Protein AF-A0A933DL93-F1 (afdb_monomer_lite)

Radius of gyration: 34.93 Å; chains: 1; bounding box: 94×49×104 Å

pLDDT: mean 75.39, std 20.15, range [36.75, 98.44]

Foldseek 3Di:
DVVVVVVVVVVVVVVVVVVVCVVVPPPPDPDPDPPDPDPPDPPDDPVVVVVVVVVVVVVVVVVVCVVCVVVDPVVVVVVVVVVVVLVVLLLLLVVLLVLLVVLLVVLVVLVVPLPDPPDLPVLVVLSVVLVVLSVVLVVCSVVSVSVSSNVSSVVSNVSSVVSNCVSVPPPPPPPPVPPPPVPDDDDDDDDDDDDDDDDDDDDDPDDDDDDPPPDPPPVPPPCPPPDDDDDCPDPPCLVVLLVLLSVLLSLLVVLLVVLVVLLVVLVVVVADQPVLVVLSVVLVVLSVVLVVCSVVSNSVSNNVSSNVSNVSSVVSNVVRVD

Structure (mmCIF, N/CA/C/O backbone):
data_AF-A0A933DL93-F1
#
_entry.id   AF-A0A933DL93-F1
#
loop_
_atom_site.group_PDB
_atom_site.id
_atom_site.type_symbol
_atom_site.label_atom_id
_atom_site.label_alt_id
_atom_site.label_comp_id
_atom_site.label_asym_id
_atom_site.label_entity_id
_atom_site.label_seq_id
_atom_site.pdbx_PDB_ins_code
_atom_site.Cartn_x
_atom_site.Cartn_y
_atom_site.Cartn_z
_atom_site.occupancy
_atom_site.B_iso_or_equiv
_atom_site.auth_seq_id
_atom_site.auth_comp_id
_atom_site.auth_asym_id
_atom_site.auth_atom_id
_atom_site.pdbx_PDB_model_num
ATOM 1 N N . MET A 1 1 ? 12.203 5.479 47.940 1.00 44.84 1 MET A N 1
ATOM 2 C CA . MET A 1 1 ? 11.901 5.434 46.491 1.00 44.84 1 MET A CA 1
ATOM 3 C C . MET A 1 1 ? 10.901 4.345 46.112 1.00 44.84 1 MET A C 1
ATOM 5 O O . MET A 1 1 ? 9.909 4.684 45.490 1.00 44.84 1 MET A O 1
ATOM 9 N N . ILE A 1 2 ? 11.053 3.086 46.548 1.00 39.62 2 ILE A N 1
ATOM 10 C CA . ILE A 1 2 ? 10.151 1.977 46.144 1.00 39.62 2 ILE A CA 1
ATOM 11 C C . ILE A 1 2 ? 8.683 2.161 46.603 1.00 39.62 2 ILE A C 1
ATOM 13 O O . ILE A 1 2 ? 7.759 1.704 45.936 1.00 39.62 2 ILE A O 1
ATOM 17 N N . GLN A 1 3 ? 8.428 2.876 47.707 1.00 38.38 3 GLN A N 1
ATOM 18 C CA . GLN A 1 3 ? 7.052 3.157 48.154 1.00 38.38 3 GLN A CA 1
ATOM 19 C C . GLN A 1 3 ? 6.358 4.291 47.385 1.00 38.38 3 GLN A C 1
ATOM 21 O O . GLN A 1 3 ? 5.143 4.250 47.225 1.00 38.38 3 GLN A O 1
ATOM 26 N N . SER A 1 4 ? 7.106 5.262 46.859 1.00 40.88 4 SER A N 1
ATOM 27 C CA . SER A 1 4 ? 6.535 6.367 46.075 1.00 40.88 4 SER A CA 1
ATOM 28 C C . SER A 1 4 ? 6.122 5.914 44.669 1.00 40.88 4 SER A C 1
ATOM 30 O O . SER A 1 4 ? 5.136 6.412 44.137 1.00 40.88 4 SER A O 1
ATOM 32 N N . PHE A 1 5 ? 6.803 4.906 44.110 1.00 36.75 5 PHE A N 1
ATOM 33 C CA . PHE A 1 5 ? 6.484 4.346 42.790 1.00 36.75 5 PHE A CA 1
ATOM 34 C C . PHE A 1 5 ? 5.169 3.542 42.776 1.00 36.75 5 PHE A C 1
ATOM 36 O O . PHE A 1 5 ? 4.416 3.594 41.807 1.00 36.75 5 PHE A O 1
ATOM 43 N N . LYS A 1 6 ? 4.822 2.869 43.885 1.00 42.22 6 LYS A N 1
ATOM 44 C CA . LYS A 1 6 ? 3.542 2.144 44.013 1.00 42.22 6 LYS A CA 1
ATOM 45 C C . LYS A 1 6 ? 2.323 3.072 44.029 1.00 42.22 6 LYS A C 1
ATOM 47 O O . LYS A 1 6 ? 1.256 2.686 43.562 1.00 42.22 6 LYS A O 1
ATOM 52 N N . ILE A 1 7 ? 2.474 4.296 44.534 1.00 44.38 7 ILE A N 1
ATOM 53 C CA . ILE A 1 7 ? 1.369 5.263 44.609 1.00 44.38 7 ILE A CA 1
ATOM 54 C C . ILE A 1 7 ? 1.035 5.813 43.212 1.00 44.38 7 ILE A C 1
ATOM 56 O O . ILE A 1 7 ? -0.139 5.972 42.888 1.00 44.38 7 ILE A O 1
ATOM 60 N N . PHE A 1 8 ? 2.043 6.026 42.359 1.00 44.53 8 PHE A N 1
ATOM 61 C CA . PHE A 1 8 ? 1.837 6.561 41.009 1.00 44.53 8 PHE A CA 1
ATOM 62 C C . PHE A 1 8 ? 1.163 5.562 40.056 1.00 44.53 8 PHE A C 1
ATOM 64 O O . PHE A 1 8 ? 0.223 5.932 39.355 1.00 44.53 8 PHE A O 1
ATOM 71 N N . PHE A 1 9 ? 1.569 4.287 40.079 1.00 48.03 9 PHE A N 1
ATOM 72 C CA . PHE A 1 9 ? 0.967 3.256 39.218 1.00 48.03 9 PHE A CA 1
ATOM 73 C C . PHE A 1 9 ? -0.492 2.946 39.579 1.00 48.03 9 PHE A C 1
ATOM 75 O O . PHE A 1 9 ? -1.317 2.706 38.701 1.00 48.03 9 PHE A O 1
ATOM 82 N N . THR A 1 10 ? -0.839 3.014 40.866 1.00 48.00 10 THR A N 1
ATOM 83 C CA . THR A 1 10 ? -2.206 2.717 41.318 1.00 48.00 10 THR A CA 1
ATOM 84 C C . THR A 1 10 ? -3.199 3.790 40.854 1.00 48.00 10 THR A C 1
ATOM 86 O O . THR A 1 10 ? -4.324 3.461 40.492 1.00 48.00 10 THR A O 1
ATOM 89 N N . ASN A 1 11 ? -2.787 5.062 40.785 1.00 46.12 11 ASN A N 1
ATOM 90 C CA . ASN A 1 11 ? -3.679 6.142 40.354 1.00 46.12 11 ASN A CA 1
ATOM 91 C C . ASN A 1 11 ? -4.011 6.094 38.854 1.00 46.12 11 ASN A C 1
ATOM 93 O O . ASN A 1 11 ? -5.163 6.331 38.503 1.00 46.12 11 ASN A O 1
ATOM 97 N N . ARG A 1 12 ? -3.059 5.759 37.968 1.00 58.12 12 ARG A N 1
ATOM 98 C CA . ARG A 1 12 ? -3.346 5.705 36.517 1.00 58.12 12 ARG A CA 1
ATOM 99 C C . ARG A 1 12 ? -4.278 4.548 36.151 1.00 58.12 12 ARG A C 1
ATOM 101 O O . ARG A 1 12 ? -5.182 4.746 35.351 1.00 58.12 12 ARG A O 1
ATOM 108 N N . ILE A 1 13 ? -4.128 3.392 36.803 1.00 60.84 13 ILE A N 1
ATOM 109 C CA . ILE A 1 13 ? -5.022 2.238 36.599 1.00 60.84 13 ILE A CA 1
ATOM 110 C C . ILE A 1 13 ? -6.450 2.560 37.063 1.00 60.84 13 ILE A C 1
ATOM 112 O O . ILE A 1 13 ? -7.413 2.211 36.388 1.00 60.84 13 ILE A O 1
ATOM 116 N N . VAL A 1 14 ? -6.601 3.259 38.194 1.00 58.03 14 VAL A N 1
ATOM 117 C CA . VAL A 1 14 ? -7.925 3.644 38.709 1.00 58.03 14 VAL A CA 1
ATOM 118 C C . VAL A 1 14 ? -8.599 4.680 37.809 1.00 58.03 14 VAL A C 1
ATOM 120 O O . VAL A 1 14 ? -9.801 4.575 37.593 1.00 58.03 14 VAL A O 1
ATOM 123 N N . VAL A 1 15 ? -7.850 5.645 37.260 1.00 63.09 15 VAL A N 1
ATOM 124 C CA . VAL A 1 15 ? -8.401 6.634 36.318 1.00 63.09 15 VAL A CA 1
ATOM 125 C C . VAL A 1 15 ? -8.822 5.963 35.011 1.00 63.09 15 VAL A C 1
ATOM 127 O O . VAL A 1 15 ? -9.956 6.161 34.600 1.00 63.09 15 VAL A O 1
ATOM 130 N N . ALA A 1 16 ? -7.983 5.102 34.424 1.00 62.75 16 ALA A N 1
ATOM 131 C CA . ALA A 1 16 ? -8.326 4.377 33.197 1.00 62.75 16 ALA A CA 1
ATOM 132 C C . ALA A 1 16 ? -9.578 3.495 33.366 1.00 62.75 16 ALA A C 1
ATOM 134 O O . ALA A 1 16 ? -10.476 3.523 32.529 1.00 62.75 16 ALA A O 1
ATOM 135 N N . LEU A 1 17 ? -9.698 2.782 34.494 1.00 60.22 17 LEU A N 1
ATOM 136 C CA . LEU A 1 17 ? -10.897 1.995 34.806 1.00 60.22 17 LEU A CA 1
ATOM 137 C C . LEU A 1 17 ? -12.147 2.866 35.005 1.00 60.22 17 LEU A C 1
ATOM 139 O O . LEU A 1 17 ? -13.246 2.428 34.672 1.00 60.22 17 LEU A O 1
ATOM 143 N N . LEU A 1 18 ? -12.004 4.085 35.538 1.00 56.84 18 LEU A N 1
ATOM 144 C CA . LEU A 1 18 ? -13.127 5.008 35.714 1.00 56.84 18 LEU A CA 1
ATOM 145 C C . LEU A 1 18 ? -13.622 5.560 34.370 1.00 56.84 18 LEU A C 1
ATOM 147 O O . LEU A 1 18 ? -14.830 5.689 34.182 1.00 56.84 18 LEU A O 1
ATOM 151 N N . THR A 1 19 ? -12.707 5.854 33.440 1.00 63.16 19 THR A N 1
ATOM 152 C CA . THR A 1 19 ? -13.043 6.353 32.099 1.00 63.16 19 THR A CA 1
ATOM 153 C C . THR A 1 19 ? -13.755 5.283 31.272 1.00 63.16 19 THR A C 1
ATOM 155 O O . THR A 1 19 ? -14.800 5.563 30.692 1.00 63.16 19 THR A O 1
ATOM 158 N N . ILE A 1 20 ? -13.276 4.033 31.314 1.00 61.16 20 ILE A N 1
ATOM 159 C CA . ILE A 1 20 ? -13.911 2.897 30.620 1.00 61.16 20 ILE A CA 1
ATOM 160 C C . ILE A 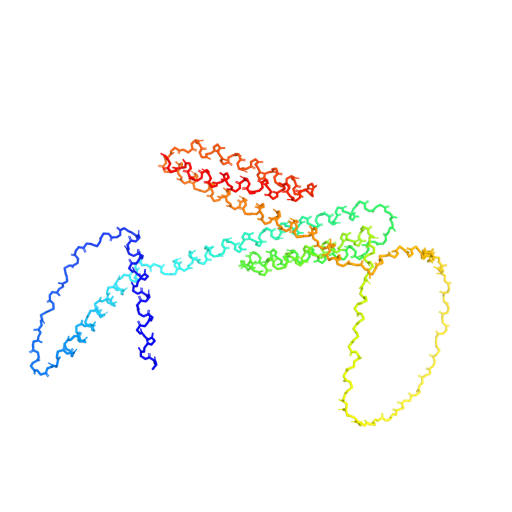1 20 ? -15.325 2.631 31.169 1.00 61.16 20 ILE A C 1
ATOM 162 O O . ILE A 1 20 ? -16.257 2.394 30.403 1.00 61.16 20 ILE A O 1
ATOM 166 N N . MET A 1 21 ? -15.531 2.725 32.491 1.00 57.59 21 MET A N 1
ATOM 167 C CA . MET A 1 21 ? -16.869 2.548 33.077 1.00 57.59 21 MET A CA 1
ATOM 168 C C . MET A 1 21 ? -17.851 3.676 32.732 1.00 57.59 21 MET A C 1
ATOM 170 O O . MET A 1 21 ? -19.055 3.427 32.697 1.00 57.59 21 MET A O 1
ATOM 174 N N . LEU A 1 22 ? -17.363 4.899 32.501 1.00 59.16 22 LEU A N 1
ATOM 175 C CA . LEU A 1 22 ? -18.198 6.028 32.083 1.00 59.16 22 LEU A CA 1
ATOM 176 C C . LEU A 1 22 ? -18.562 5.955 30.593 1.00 59.16 22 LEU A C 1
ATOM 178 O O . LEU A 1 22 ? -19.701 6.264 30.257 1.00 59.16 22 LEU A O 1
ATOM 182 N N . GLY A 1 23 ? -17.643 5.500 29.732 1.00 56.28 23 GLY A N 1
ATOM 183 C CA . GLY A 1 23 ? -17.890 5.342 28.292 1.00 56.28 23 GLY A CA 1
ATOM 184 C C . GLY A 1 23 ? -18.888 4.228 27.957 1.00 56.28 23 GLY A C 1
ATOM 185 O O . GLY A 1 23 ? -19.761 4.414 27.121 1.00 56.28 23 GLY A O 1
ATOM 186 N N . ALA A 1 24 ? -18.852 3.101 28.676 1.00 55.94 24 ALA A N 1
ATOM 187 C CA . ALA A 1 24 ? -19.713 1.946 28.391 1.00 55.94 24 ALA A CA 1
ATOM 188 C C . ALA A 1 24 ? -21.192 2.101 28.825 1.00 55.94 24 ALA A C 1
ATOM 190 O O . ALA A 1 24 ? -21.943 1.125 28.812 1.00 55.94 24 ALA A O 1
ATOM 191 N N . GLY A 1 25 ? -21.627 3.282 29.287 1.00 47.69 25 GLY A N 1
ATOM 192 C CA . GLY A 1 25 ? -23.022 3.517 29.686 1.00 47.69 25 GLY A CA 1
ATOM 193 C C . GLY A 1 25 ? -23.522 2.615 30.827 1.00 47.69 25 GLY A C 1
ATOM 194 O O . GLY A 1 25 ? -24.731 2.451 31.009 1.00 47.69 25 GLY A O 1
ATOM 195 N N . ILE A 1 26 ? -22.616 2.013 31.611 1.00 54.28 26 ILE A N 1
ATOM 196 C CA . ILE A 1 26 ? -22.975 1.098 32.698 1.00 54.28 26 ILE A CA 1
ATOM 197 C C . ILE A 1 26 ? -23.620 1.916 33.819 1.00 54.28 26 ILE A C 1
ATOM 199 O O . ILE A 1 26 ? -22.956 2.510 34.671 1.00 54.28 26 ILE A O 1
ATOM 203 N N . ILE A 1 27 ? -24.953 1.933 33.834 1.00 50.88 27 ILE A N 1
ATOM 204 C CA . ILE A 1 27 ? -25.748 2.495 34.923 1.00 50.88 27 ILE A CA 1
ATOM 205 C C . ILE A 1 27 ? -25.423 1.686 36.182 1.00 50.88 27 ILE A C 1
ATOM 207 O O . ILE A 1 27 ? -25.901 0.564 36.359 1.00 50.88 27 ILE A O 1
ATOM 211 N N . LEU A 1 28 ? -24.595 2.257 37.062 1.00 47.56 28 LEU A N 1
ATOM 212 C CA . LEU A 1 28 ? -24.300 1.714 38.386 1.00 47.56 28 LEU A CA 1
ATOM 213 C C . LEU A 1 28 ? -25.618 1.523 39.143 1.00 47.56 28 LEU A C 1
ATOM 215 O O . LEU A 1 28 ? -26.162 2.454 39.742 1.00 47.56 28 LEU A O 1
ATOM 219 N N . ALA A 1 29 ? -26.136 0.294 39.132 1.00 50.00 29 ALA A N 1
ATOM 220 C CA . ALA A 1 29 ? -27.186 -0.102 40.051 1.00 50.00 29 ALA A CA 1
ATOM 221 C C . ALA A 1 29 ? -26.703 0.234 41.475 1.00 50.00 29 ALA A C 1
ATOM 223 O O . ALA A 1 29 ? -25.529 0.001 41.782 1.00 50.00 29 ALA A O 1
ATOM 224 N N . PRO A 1 30 ? -27.556 0.798 42.351 1.00 52.25 30 PRO A N 1
ATOM 225 C CA . PRO A 1 30 ? -27.148 1.233 43.679 1.00 52.25 30 PRO A CA 1
ATOM 226 C C . PRO A 1 30 ? -26.723 0.019 44.510 1.00 52.25 30 PRO A C 1
ATOM 228 O O . PRO A 1 30 ? -27.534 -0.618 45.182 1.00 52.25 30 PRO A O 1
ATOM 231 N N . PHE A 1 31 ? -25.433 -0.311 44.459 1.00 52.75 31 PHE A N 1
ATOM 232 C CA . PHE A 1 31 ? -24.837 -1.338 45.291 1.00 52.75 31 PHE A CA 1
ATOM 233 C C . PHE A 1 31 ? -24.933 -0.860 46.737 1.00 52.75 31 PHE A C 1
ATOM 235 O O . PHE A 1 31 ? -24.293 0.105 47.161 1.00 52.75 31 PHE A O 1
ATOM 242 N N . ALA A 1 32 ? -25.802 -1.520 47.497 1.00 53.47 32 ALA A N 1
ATOM 243 C CA . ALA A 1 32 ? -25.966 -1.280 48.915 1.00 53.47 32 ALA A CA 1
ATOM 244 C C . ALA A 1 32 ? -24.673 -1.693 49.628 1.00 53.47 32 ALA A C 1
ATOM 246 O O . ALA A 1 32 ? -24.497 -2.858 49.977 1.00 53.47 32 ALA A O 1
ATOM 247 N N . PHE A 1 33 ? -23.762 -0.738 49.838 1.00 51.16 33 PHE A N 1
ATOM 248 C CA . PHE A 1 33 ? -22.558 -0.967 50.627 1.00 51.16 33 PHE A CA 1
ATOM 249 C C . PHE A 1 33 ? -22.968 -1.508 52.004 1.00 51.16 33 PHE A C 1
ATOM 251 O O . PHE A 1 33 ? -23.664 -0.805 52.753 1.00 51.16 33 PHE A O 1
ATOM 258 N N . PRO A 1 34 ? -22.573 -2.742 52.370 1.00 60.41 34 PRO A N 1
ATOM 259 C CA . PRO A 1 34 ? -22.844 -3.255 53.698 1.00 60.41 34 PRO A CA 1
ATOM 260 C C . PRO A 1 34 ? -22.201 -2.302 54.704 1.00 60.41 34 PRO A C 1
ATOM 262 O O . PRO A 1 34 ? -21.004 -2.018 54.646 1.00 60.41 34 PRO A O 1
ATOM 265 N N . ARG A 1 35 ? -23.015 -1.751 55.612 1.00 54.69 35 ARG A N 1
ATOM 266 C CA . ARG A 1 35 ? -22.534 -0.869 56.679 1.00 54.69 35 ARG A CA 1
ATOM 267 C C . ARG A 1 35 ? -21.539 -1.653 57.528 1.00 54.69 35 ARG A C 1
ATOM 269 O O . ARG A 1 35 ? -21.944 -2.476 58.344 1.00 54.69 35 ARG A O 1
ATOM 276 N N . ILE A 1 36 ? -20.249 -1.389 57.340 1.00 52.16 36 ILE A N 1
ATOM 277 C CA . ILE A 1 36 ? -19.193 -1.957 58.175 1.00 52.16 36 ILE A CA 1
ATOM 278 C C . ILE A 1 36 ? -19.427 -1.430 59.594 1.00 52.16 36 ILE A C 1
ATOM 280 O O . ILE A 1 36 ? -19.285 -0.235 59.863 1.00 52.16 36 ILE A O 1
ATOM 284 N N . ALA A 1 37 ? -19.862 -2.312 60.491 1.00 55.81 37 ALA A N 1
ATOM 285 C CA . ALA A 1 37 ? -20.029 -1.991 61.897 1.00 55.81 37 ALA A CA 1
ATOM 286 C C . ALA A 1 37 ? -18.647 -1.673 62.482 1.00 55.81 37 ALA A C 1
ATOM 288 O O . ALA A 1 37 ? -17.782 -2.541 62.561 1.00 55.81 37 ALA A O 1
ATOM 289 N N . ALA A 1 38 ? -18.428 -0.413 62.858 1.00 52.09 38 ALA A N 1
ATOM 290 C CA . ALA A 1 38 ? -17.187 0.026 63.475 1.00 52.09 38 ALA A CA 1
ATOM 291 C C . ALA A 1 38 ? -17.039 -0.634 64.855 1.00 52.09 38 ALA A C 1
ATOM 293 O O . ALA A 1 38 ? -17.633 -0.186 65.838 1.00 52.09 38 ALA A O 1
ATOM 294 N N . ALA A 1 39 ? -16.255 -1.707 64.937 1.00 55.88 39 ALA A N 1
ATOM 295 C CA . ALA A 1 39 ? -15.781 -2.222 66.210 1.00 55.88 39 ALA A CA 1
ATOM 296 C C . ALA A 1 39 ? -14.812 -1.184 66.795 1.00 55.88 39 ALA A C 1
ATOM 298 O O . ALA A 1 39 ? -13.708 -1.002 66.291 1.00 55.88 39 ALA A O 1
ATOM 299 N N . GLN A 1 40 ? -15.247 -0.448 67.821 1.00 50.81 40 GLN A N 1
ATOM 300 C CA . GLN A 1 40 ? -14.390 0.500 68.529 1.00 50.81 40 GLN A CA 1
ATOM 301 C C . GLN A 1 40 ? -13.358 -0.267 69.360 1.00 50.81 40 GLN A C 1
ATOM 303 O O . GLN A 1 40 ? -13.609 -0.666 70.495 1.00 50.81 40 GLN A O 1
ATOM 308 N N . THR A 1 41 ? -12.184 -0.479 68.782 1.00 57.69 41 THR A N 1
ATOM 309 C CA . THR A 1 41 ? -10.983 -0.942 69.472 1.00 57.69 41 THR A CA 1
ATOM 310 C C . THR A 1 41 ? -10.391 0.241 70.243 1.00 57.69 41 THR A C 1
ATOM 312 O O . THR A 1 41 ? -9.784 1.158 69.691 1.00 57.69 41 THR A O 1
ATOM 315 N N . THR A 1 42 ? -10.614 0.275 71.557 1.00 58.09 42 THR A N 1
ATOM 316 C CA . THR A 1 42 ? -10.044 1.303 72.438 1.00 58.09 42 THR A CA 1
ATOM 317 C C . THR A 1 42 ? -8.517 1.197 72.442 1.00 58.09 42 THR A C 1
ATOM 319 O O . THR A 1 42 ? -7.976 0.261 73.027 1.00 58.09 42 THR A O 1
ATOM 322 N N . GLY A 1 43 ? -7.833 2.144 71.792 1.00 72.19 43 GLY A N 1
ATOM 323 C CA . GLY A 1 43 ? -6.367 2.249 71.796 1.00 72.19 43 GLY A CA 1
ATOM 324 C C . GLY A 1 43 ? -5.719 2.657 70.469 1.00 72.19 43 GLY A C 1
ATOM 325 O O . GLY A 1 43 ? -4.546 3.012 70.486 1.00 72.19 43 GLY A O 1
ATOM 326 N N . GLN A 1 44 ? -6.447 2.646 69.347 1.00 69.06 44 GLN A N 1
ATOM 327 C CA . GLN A 1 44 ? -5.876 3.005 68.042 1.00 69.06 44 GLN A CA 1
ATOM 328 C C . GLN A 1 44 ? -5.857 4.516 67.798 1.00 69.06 44 GLN A C 1
ATOM 330 O O . GLN A 1 44 ? -6.799 5.239 68.138 1.00 69.06 44 GLN A O 1
ATOM 335 N N . THR A 1 45 ? -4.781 5.002 67.177 1.00 82.44 45 THR A N 1
ATOM 336 C CA . THR A 1 45 ? -4.686 6.402 66.747 1.00 82.44 45 THR A CA 1
ATOM 337 C C . THR A 1 45 ? -5.640 6.672 65.576 1.00 82.44 45 THR A C 1
ATOM 339 O O . THR A 1 45 ? -5.966 5.781 64.792 1.00 82.44 45 THR A O 1
ATOM 342 N N . ALA A 1 46 ? -6.091 7.920 65.406 1.00 74.25 46 ALA A N 1
ATOM 343 C CA . ALA A 1 46 ? -6.997 8.290 64.309 1.00 74.25 46 ALA A CA 1
ATOM 344 C C . ALA A 1 46 ? -6.442 7.946 62.907 1.00 74.25 46 ALA A C 1
ATOM 346 O O . ALA A 1 46 ? -7.214 7.778 61.964 1.00 74.25 46 ALA A O 1
ATOM 347 N N . ASN A 1 47 ? -5.118 7.825 62.770 1.00 67.94 47 ASN A N 1
ATOM 348 C CA . ASN A 1 47 ? -4.464 7.429 61.525 1.00 67.94 47 ASN A CA 1
ATOM 349 C C . ASN A 1 47 ? -4.550 5.918 61.276 1.00 67.94 47 ASN A C 1
ATOM 351 O O . ASN A 1 47 ? -4.830 5.519 60.150 1.00 67.94 47 ASN A O 1
ATOM 355 N N . GLU A 1 48 ? -4.409 5.084 62.307 1.00 75.38 48 GLU A N 1
ATOM 356 C CA . GLU A 1 48 ? -4.578 3.627 62.185 1.00 75.38 48 GLU A CA 1
ATOM 357 C C . GLU A 1 48 ? -6.000 3.253 61.752 1.00 75.38 48 GLU A C 1
ATOM 359 O O . GLU A 1 48 ? -6.183 2.377 60.913 1.00 75.38 48 GLU A O 1
ATOM 364 N N . VAL A 1 49 ? -7.009 3.981 62.242 1.00 76.69 49 VAL A N 1
ATOM 365 C CA . VAL A 1 49 ? -8.410 3.775 61.834 1.00 76.69 49 VAL A CA 1
ATOM 366 C C . VAL A 1 49 ? -8.630 4.128 60.356 1.00 76.69 49 VAL A C 1
ATOM 368 O O . VAL A 1 49 ? -9.398 3.457 59.666 1.00 76.69 49 VAL A O 1
ATOM 371 N N . LYS A 1 50 ? -7.958 5.167 59.841 1.00 76.56 50 LYS A N 1
ATOM 372 C CA . LYS A 1 50 ? -8.034 5.539 58.417 1.00 76.56 50 LYS A CA 1
ATO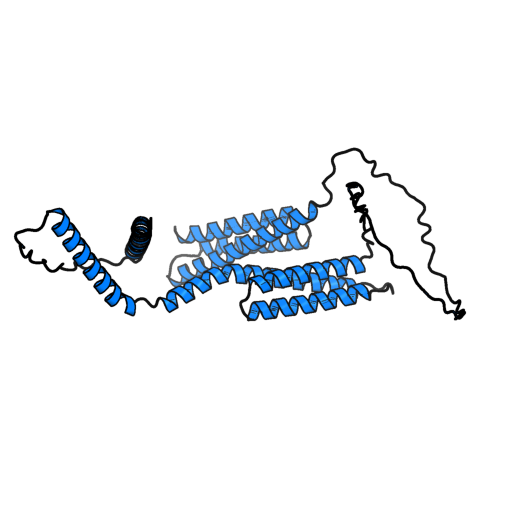M 373 C C . LYS A 1 50 ? -7.355 4.502 57.526 1.00 76.56 50 LYS A C 1
ATOM 375 O O . LYS A 1 50 ? -7.920 4.156 56.495 1.00 76.56 50 LYS A O 1
ATOM 380 N N . ILE A 1 51 ? -6.191 3.999 57.939 1.00 74.06 51 ILE A N 1
ATOM 381 C CA . ILE A 1 51 ? -5.450 2.964 57.206 1.00 74.06 51 ILE A CA 1
ATOM 382 C C . ILE A 1 51 ? -6.276 1.677 57.134 1.00 74.06 51 ILE A C 1
ATOM 384 O O . ILE A 1 51 ? -6.534 1.196 56.037 1.00 74.06 51 ILE A O 1
ATOM 388 N N . ALA A 1 52 ? -6.812 1.204 58.262 1.00 76.38 52 ALA A N 1
ATOM 389 C CA . ALA A 1 52 ? -7.652 0.005 58.290 1.00 76.38 52 ALA A CA 1
ATOM 390 C C . ALA A 1 52 ? -8.908 0.138 57.406 1.00 76.38 52 ALA A C 1
ATOM 392 O O . ALA A 1 52 ? -9.357 -0.824 56.785 1.00 76.38 52 ALA A O 1
ATOM 393 N N . ARG A 1 53 ? -9.481 1.347 57.309 1.00 80.50 53 ARG A N 1
ATOM 394 C CA . ARG A 1 53 ? -10.626 1.611 56.427 1.00 80.50 53 ARG A CA 1
ATOM 395 C C . ARG A 1 53 ? -10.242 1.602 54.946 1.00 80.50 53 ARG A C 1
ATOM 397 O O . ARG A 1 53 ? -11.041 1.151 54.132 1.00 80.50 53 ARG A O 1
ATOM 404 N N . LEU A 1 54 ? -9.053 2.096 54.603 1.00 71.19 54 LEU A N 1
ATOM 405 C CA . LEU A 1 54 ? -8.528 2.047 53.237 1.00 71.19 54 LEU A CA 1
ATOM 406 C C . LEU A 1 54 ? -8.191 0.613 52.819 1.00 71.19 54 LEU A C 1
ATOM 408 O O . LEU A 1 54 ? -8.561 0.214 51.721 1.00 71.19 54 LEU A O 1
ATOM 412 N N . GLU A 1 55 ? -7.576 -0.177 53.699 1.00 78.56 55 GLU A N 1
ATOM 413 C CA . GLU A 1 55 ? -7.296 -1.598 53.446 1.00 78.56 55 GLU A CA 1
ATOM 414 C C . GLU A 1 55 ? -8.589 -2.392 53.218 1.00 78.56 55 GLU A C 1
ATOM 416 O O . GLU A 1 55 ? -8.684 -3.158 52.264 1.00 78.56 55 GLU A O 1
ATOM 421 N N . ALA A 1 56 ? -9.630 -2.140 54.019 1.00 80.62 56 ALA A N 1
ATOM 422 C CA . ALA A 1 56 ? -10.931 -2.782 53.835 1.00 80.62 56 ALA A CA 1
ATOM 423 C C . ALA A 1 56 ? -11.619 -2.395 52.510 1.00 80.62 56 ALA A C 1
ATOM 425 O O . ALA A 1 56 ? -12.279 -3.230 51.893 1.00 80.62 56 ALA A O 1
ATOM 426 N N . LEU A 1 57 ? -11.475 -1.141 52.062 1.00 79.56 57 LEU A N 1
ATOM 427 C CA . LEU A 1 57 ? -11.985 -0.707 50.756 1.00 79.56 57 LEU A CA 1
ATOM 428 C C . LEU A 1 57 ? -11.195 -1.332 49.602 1.00 79.56 57 LEU A C 1
ATOM 430 O O . LEU A 1 57 ? -11.794 -1.720 48.603 1.00 79.56 57 LEU A O 1
ATOM 434 N N . LEU A 1 58 ? -9.876 -1.473 49.750 1.00 73.31 58 LEU A N 1
ATOM 435 C CA . LEU A 1 58 ? -9.023 -2.135 48.765 1.00 73.31 58 LEU A CA 1
ATOM 436 C C . LEU A 1 58 ? -9.397 -3.617 48.615 1.00 73.31 58 LEU A C 1
ATOM 438 O O . LEU A 1 58 ? -9.532 -4.103 47.499 1.00 73.31 58 LEU A O 1
ATOM 442 N N . GLU A 1 59 ? -9.627 -4.319 49.726 1.00 79.44 59 GLU A N 1
ATOM 443 C CA . GLU A 1 59 ? -10.097 -5.711 49.732 1.00 79.44 59 GLU A CA 1
ATOM 444 C C . GLU A 1 59 ? -11.459 -5.857 49.033 1.00 79.44 59 GLU A C 1
ATOM 446 O O . GLU A 1 59 ? -11.639 -6.767 48.222 1.00 79.44 59 GLU A O 1
ATOM 451 N N . GLN A 1 60 ? -12.403 -4.936 49.279 1.00 82.06 60 GLN A N 1
ATOM 452 C CA . GLN A 1 60 ? -13.693 -4.919 48.576 1.00 82.06 60 GLN A CA 1
ATOM 453 C C . GLN A 1 60 ? -13.530 -4.682 47.073 1.00 82.06 60 GLN A C 1
ATOM 455 O O . GLN A 1 60 ? -14.181 -5.360 46.281 1.00 82.06 60 GLN A O 1
ATOM 460 N N . LEU A 1 61 ? -12.646 -3.764 46.674 1.00 76.81 61 LEU A N 1
ATOM 461 C CA . LEU A 1 61 ? -12.356 -3.497 45.268 1.00 76.81 61 LEU A CA 1
ATOM 462 C C . LEU A 1 61 ? -11.713 -4.714 44.590 1.00 76.81 61 LEU A C 1
ATOM 464 O O . LEU A 1 61 ? -12.118 -5.088 43.497 1.00 76.81 61 LEU A O 1
ATOM 468 N N . ILE A 1 62 ? -10.754 -5.373 45.248 1.00 76.00 62 ILE A N 1
ATOM 469 C CA . ILE A 1 62 ? -10.114 -6.598 44.744 1.00 76.00 62 ILE A CA 1
ATOM 470 C C . ILE A 1 62 ? -11.140 -7.729 44.606 1.00 76.00 62 ILE A C 1
ATOM 472 O O . ILE A 1 62 ? -11.079 -8.488 43.641 1.00 76.00 62 ILE A O 1
ATOM 476 N N . ALA A 1 63 ? -12.078 -7.857 45.547 1.00 79.50 63 ALA A N 1
ATOM 477 C CA . ALA A 1 63 ? -13.150 -8.845 45.466 1.00 79.50 63 ALA A CA 1
ATOM 478 C C . ALA A 1 63 ? -14.092 -8.567 44.283 1.00 79.50 63 ALA A C 1
ATOM 480 O O . ALA A 1 63 ? -14.354 -9.477 43.502 1.00 79.50 63 ALA A O 1
ATOM 481 N N . LEU A 1 64 ? -14.509 -7.310 44.097 1.00 77.94 64 LEU A N 1
ATOM 482 C CA . LEU A 1 64 ? -15.303 -6.871 42.942 1.00 77.94 64 LEU A CA 1
ATOM 483 C C . LEU A 1 64 ? -14.571 -7.122 41.622 1.00 77.94 64 LEU A C 1
ATOM 485 O O . LEU A 1 64 ? -15.143 -7.693 40.701 1.00 77.94 64 LEU A O 1
ATOM 489 N N . LEU A 1 65 ? -13.285 -6.776 41.550 1.00 72.94 65 LEU A N 1
ATOM 490 C CA . LEU A 1 65 ? -12.458 -7.027 40.371 1.00 72.94 65 LEU A CA 1
ATOM 491 C C . LEU A 1 65 ? -12.312 -8.522 40.085 1.00 72.94 65 LEU A C 1
ATOM 493 O O . LEU A 1 65 ? -12.338 -8.908 38.925 1.00 72.94 65 LEU A O 1
ATOM 497 N N . LYS A 1 66 ? -12.197 -9.379 41.108 1.00 76.81 66 LYS A N 1
ATOM 498 C CA . LYS A 1 66 ? -12.171 -10.843 40.935 1.00 76.81 66 LYS A CA 1
ATOM 499 C C . LYS A 1 66 ? -13.503 -11.412 40.456 1.00 76.81 66 LYS A C 1
ATOM 501 O O . LYS A 1 66 ? -13.484 -12.426 39.769 1.00 76.81 66 LYS A O 1
ATOM 506 N N . GLU A 1 67 ? -14.618 -10.795 40.829 1.00 77.56 67 GLU A N 1
ATOM 507 C CA . GLU A 1 67 ? -15.959 -11.200 40.400 1.00 77.56 67 GLU A CA 1
ATOM 508 C C . GLU A 1 67 ? -16.292 -10.709 38.985 1.00 77.56 67 GLU A C 1
ATOM 510 O O . GLU A 1 67 ? -16.997 -11.398 38.257 1.00 77.56 67 GLU A O 1
ATOM 515 N N . TRP A 1 68 ? -15.723 -9.575 38.564 1.00 73.00 68 TRP A N 1
ATOM 516 C CA . TRP A 1 68 ? -15.833 -9.049 37.198 1.00 73.00 68 TRP A CA 1
ATOM 517 C C . TRP A 1 68 ? -14.821 -9.661 36.222 1.00 73.00 68 TRP A C 1
ATOM 519 O O . TRP A 1 68 ? -15.102 -9.770 35.031 1.00 73.00 68 TRP A O 1
ATOM 529 N N . ARG A 1 69 ? -13.662 -10.121 36.712 1.00 64.69 69 ARG A N 1
ATOM 530 C CA . ARG A 1 69 ? -12.614 -10.763 35.898 1.00 64.69 69 ARG A CA 1
ATOM 531 C C . ARG A 1 69 ? -13.092 -11.901 34.980 1.00 64.69 69 ARG A C 1
ATOM 533 O O . ARG A 1 69 ? -12.518 -12.014 33.910 1.00 64.69 69 ARG A O 1
ATOM 540 N N . PRO A 1 70 ? -14.070 -12.750 35.354 1.00 66.75 70 PRO A N 1
ATOM 541 C CA . PRO A 1 70 ? -14.567 -13.814 34.487 1.00 66.75 70 PRO A CA 1
ATOM 542 C C . PRO A 1 70 ? -15.481 -13.318 33.361 1.00 66.75 70 PRO A C 1
ATOM 544 O O . PRO A 1 70 ? -15.780 -14.102 32.471 1.00 66.75 70 PRO A O 1
ATOM 547 N N . GLN A 1 71 ? -15.984 -12.078 33.426 1.00 66.25 71 GLN A N 1
ATOM 548 C CA . GLN A 1 71 ? -16.897 -11.534 32.412 1.00 66.25 71 GLN A CA 1
ATOM 549 C C . GLN A 1 71 ? -16.178 -10.750 31.316 1.00 66.25 71 GLN A C 1
ATOM 551 O O . GLN A 1 71 ? -16.701 -10.639 30.214 1.00 66.25 71 GLN A O 1
ATOM 556 N N . VAL A 1 72 ? -14.990 -10.222 31.612 1.00 67.12 72 VAL A N 1
ATOM 557 C CA . VAL A 1 72 ? -14.159 -9.532 30.627 1.00 67.12 72 VAL A CA 1
ATOM 558 C C . VAL A 1 72 ? -13.141 -10.527 30.098 1.00 67.12 72 VAL A C 1
ATOM 560 O O . VAL A 1 72 ? -12.221 -10.925 30.816 1.00 67.12 72 VAL A O 1
ATOM 563 N N . ASP A 1 73 ? -13.330 -10.943 28.850 1.00 78.31 73 ASP A N 1
ATOM 564 C CA . ASP A 1 73 ? -12.366 -11.766 28.133 1.00 78.31 73 ASP A CA 1
ATOM 565 C C . ASP A 1 73 ? -11.174 -10.890 27.721 1.00 78.31 73 ASP A C 1
ATOM 567 O O . ASP A 1 73 ? -11.134 -10.292 26.649 1.00 78.31 73 ASP A O 1
ATOM 571 N N . TRP A 1 74 ? -10.224 -10.737 28.643 1.00 72.00 74 TRP A N 1
ATOM 572 C CA . TRP A 1 74 ? -9.013 -9.945 28.423 1.00 72.00 74 TRP A CA 1
ATOM 573 C C . TRP A 1 74 ? -8.127 -10.507 27.314 1.00 72.00 74 TRP A C 1
ATOM 575 O O . TRP A 1 74 ? -7.322 -9.758 26.765 1.00 72.00 74 TRP A O 1
ATOM 585 N N . ASP A 1 75 ? -8.246 -11.801 27.012 1.00 69.50 75 ASP A N 1
ATOM 586 C CA . ASP A 1 75 ? -7.518 -12.408 25.906 1.00 69.50 75 ASP A CA 1
ATOM 587 C C . ASP A 1 75 ? -8.172 -12.012 24.579 1.00 69.50 75 ASP A C 1
ATOM 589 O O . ASP A 1 75 ? -7.451 -11.637 23.659 1.00 69.50 75 ASP A O 1
ATOM 593 N N . LYS A 1 76 ? -9.512 -11.945 24.525 1.00 75.56 76 LYS A N 1
ATOM 594 C CA . LYS A 1 76 ? -10.230 -11.348 23.391 1.00 75.56 76 LYS A CA 1
ATOM 595 C C . LYS A 1 76 ? -9.869 -9.872 23.190 1.00 75.56 76 LYS A C 1
ATOM 597 O O . LYS A 1 76 ? -9.453 -9.515 22.105 1.00 75.56 76 LYS A O 1
ATOM 602 N N . ILE A 1 77 ? -9.930 -9.033 24.229 1.00 68.25 77 ILE A N 1
ATOM 603 C CA . ILE A 1 77 ? -9.587 -7.599 24.096 1.00 68.25 77 ILE A CA 1
ATOM 604 C C . ILE A 1 77 ? -8.129 -7.410 23.660 1.00 68.25 77 ILE A C 1
ATOM 606 O O . ILE A 1 77 ? -7.833 -6.531 22.861 1.00 68.25 77 ILE A O 1
ATOM 610 N N . ARG A 1 78 ? -7.195 -8.226 24.170 1.00 67.75 78 ARG A N 1
ATOM 611 C CA . ARG A 1 78 ? -5.796 -8.159 23.723 1.00 67.75 78 ARG A CA 1
ATOM 612 C C . ARG A 1 78 ? -5.654 -8.590 22.261 1.00 67.75 78 ARG A C 1
ATOM 614 O O . ARG A 1 78 ? -4.838 -8.001 21.567 1.00 67.75 78 ARG A O 1
ATOM 621 N N . ALA A 1 79 ? -6.407 -9.598 21.822 1.00 64.00 79 ALA A N 1
ATOM 622 C CA . ALA A 1 79 ? -6.427 -10.026 20.427 1.00 64.00 79 ALA A CA 1
ATOM 623 C C . ALA A 1 79 ? -7.034 -8.949 19.514 1.00 64.00 79 ALA A C 1
ATOM 625 O O . ALA A 1 79 ? -6.440 -8.639 18.490 1.00 64.00 79 ALA A O 1
ATOM 626 N N . ASP A 1 80 ? -8.143 -8.332 19.926 1.00 64.38 80 ASP A N 1
ATOM 627 C CA . ASP A 1 80 ? -8.817 -7.263 19.184 1.00 64.38 80 ASP A CA 1
ATOM 628 C C . ASP A 1 80 ? -7.901 -6.022 19.063 1.00 64.38 80 ASP A C 1
ATOM 630 O O . ASP A 1 80 ? -7.678 -5.531 17.962 1.00 64.38 80 ASP A O 1
ATOM 634 N N . ASN A 1 81 ? -7.254 -5.583 20.154 1.00 57.81 81 ASN A N 1
ATOM 635 C CA . ASN A 1 81 ? -6.293 -4.467 20.108 1.00 57.81 81 ASN A CA 1
ATOM 636 C C . ASN A 1 81 ? -5.033 -4.778 19.288 1.00 57.81 81 ASN A C 1
ATOM 638 O O . ASN A 1 81 ? -4.484 -3.880 18.659 1.00 57.81 81 ASN A O 1
ATOM 642 N N . ALA A 1 82 ? -4.537 -6.020 19.326 1.00 63.06 82 ALA A N 1
ATOM 643 C CA . ALA A 1 82 ? -3.408 -6.418 18.487 1.00 63.06 82 ALA A CA 1
ATOM 644 C C . ALA A 1 82 ? -3.786 -6.396 16.998 1.00 63.06 82 ALA A C 1
ATOM 646 O O . ALA A 1 82 ? -2.933 -6.103 16.166 1.00 63.06 82 ALA A O 1
ATOM 647 N N . ASN A 1 83 ? -5.056 -6.664 16.679 1.00 65.62 83 ASN A N 1
ATOM 648 C CA . ASN A 1 83 ? -5.591 -6.626 15.323 1.00 65.62 83 ASN A CA 1
ATOM 649 C C . ASN A 1 83 ? -5.696 -5.190 14.781 1.00 65.62 83 ASN A C 1
ATOM 651 O O . ASN A 1 83 ? -5.353 -4.961 13.629 1.00 65.62 83 ASN A O 1
ATOM 655 N N . GLU A 1 84 ? -6.092 -4.223 15.616 1.00 63.28 84 GLU A N 1
ATOM 656 C CA . GLU A 1 84 ? -6.147 -2.796 15.247 1.00 63.28 84 GLU A CA 1
ATOM 657 C C . GLU A 1 84 ? -4.768 -2.235 14.887 1.00 63.28 84 GLU A C 1
ATOM 659 O O . GLU A 1 84 ? -4.591 -1.691 13.802 1.00 63.28 84 GLU A O 1
ATOM 664 N N . THR A 1 85 ? -3.757 -2.431 15.743 1.00 63.44 85 THR A N 1
ATOM 665 C CA . THR A 1 85 ? -2.384 -1.991 15.428 1.00 63.44 85 THR A CA 1
ATOM 666 C C . THR A 1 85 ? -1.802 -2.700 14.208 1.00 63.44 85 THR A C 1
ATOM 668 O O . THR A 1 85 ? -0.947 -2.138 13.535 1.00 63.44 85 THR A O 1
ATOM 671 N N . ASN A 1 86 ? -2.278 -3.910 13.899 1.00 75.75 86 ASN A N 1
ATOM 672 C CA . ASN A 1 86 ? -1.874 -4.625 12.694 1.00 75.75 86 ASN A CA 1
ATOM 673 C C . ASN A 1 86 ? -2.583 -4.131 11.430 1.00 75.75 86 ASN A C 1
ATOM 675 O O . ASN A 1 86 ? -2.059 -4.394 10.356 1.00 75.75 86 ASN A O 1
ATOM 679 N N . LYS A 1 87 ? -3.731 -3.437 11.516 1.00 76.31 87 LYS A N 1
ATOM 680 C CA . LYS A 1 87 ? -4.462 -2.961 10.326 1.00 76.31 87 LYS A CA 1
ATOM 681 C C . LYS A 1 87 ? -3.593 -1.989 9.520 1.00 76.31 87 LYS A C 1
ATOM 683 O O . LYS A 1 87 ? -3.349 -2.245 8.348 1.00 76.31 87 LYS A O 1
ATOM 688 N N . GLY A 1 88 ? -3.034 -0.968 10.177 1.00 76.25 88 GLY A N 1
ATOM 689 C CA . GLY A 1 88 ? -2.162 0.016 9.523 1.00 76.25 88 GLY A CA 1
ATOM 690 C C . GLY A 1 88 ? -0.854 -0.586 8.998 1.00 76.25 88 GLY A C 1
ATOM 691 O O . GLY A 1 88 ? -0.485 -0.359 7.850 1.00 76.25 88 GLY A O 1
ATOM 692 N N . SER A 1 89 ? -0.171 -1.421 9.793 1.00 85.81 89 SER A N 1
ATOM 693 C CA . SER A 1 89 ? 1.061 -2.084 9.333 1.00 85.81 89 SER A CA 1
ATOM 694 C C . SER A 1 89 ? 0.807 -3.027 8.159 1.00 85.81 89 SER A C 1
ATOM 696 O O . SER A 1 89 ? 1.590 -3.043 7.215 1.00 85.81 89 SER A O 1
ATOM 698 N N . LYS A 1 90 ? -0.303 -3.774 8.187 1.00 89.50 90 LYS A N 1
ATOM 699 C CA . LYS A 1 90 ? -0.722 -4.633 7.080 1.00 89.50 90 LYS A CA 1
ATOM 700 C C . LYS A 1 90 ? -0.968 -3.825 5.814 1.00 89.50 90 LYS A C 1
ATOM 702 O O . LYS A 1 90 ? -0.511 -4.226 4.756 1.00 89.50 90 LYS A O 1
ATOM 707 N N . GLN A 1 91 ? -1.686 -2.714 5.916 1.00 81.88 91 GLN A N 1
ATOM 708 C CA . GLN A 1 91 ? -1.983 -1.866 4.769 1.00 81.88 91 GLN A CA 1
ATOM 709 C C . GLN A 1 91 ? -0.706 -1.297 4.151 1.00 81.88 91 GLN A C 1
ATOM 711 O O . GLN A 1 91 ? -0.462 -1.521 2.974 1.00 81.88 91 GLN A O 1
ATOM 716 N N . SER A 1 92 ? 0.176 -0.712 4.968 1.00 80.31 92 SER A N 1
ATOM 717 C CA . SER A 1 92 ? 1.462 -0.185 4.494 1.00 80.31 92 SER A CA 1
ATOM 718 C C . SER A 1 92 ? 2.342 -1.258 3.836 1.00 80.31 92 SER A C 1
ATOM 720 O O . SER A 1 92 ? 2.950 -0.997 2.802 1.00 80.31 92 SER A O 1
ATOM 722 N N . ALA A 1 93 ? 2.388 -2.475 4.389 1.00 91.62 93 ALA A N 1
ATOM 723 C CA . ALA A 1 93 ? 3.111 -3.588 3.771 1.00 91.62 93 ALA A CA 1
ATOM 724 C C . ALA A 1 93 ? 2.466 -4.049 2.455 1.00 91.62 93 ALA A C 1
ATOM 726 O O . ALA A 1 93 ? 3.173 -4.380 1.511 1.00 91.62 93 ALA A O 1
ATOM 727 N N . SER A 1 94 ? 1.131 -4.053 2.381 1.00 89.88 94 SER A N 1
ATOM 728 C CA . SER A 1 94 ? 0.399 -4.410 1.164 1.00 89.88 94 SER A CA 1
ATOM 729 C C . SER A 1 94 ? 0.678 -3.418 0.040 1.00 89.88 94 SER A C 1
ATOM 731 O O . SER A 1 94 ? 0.925 -3.854 -1.078 1.00 89.88 94 SER A O 1
ATOM 733 N N . SER A 1 95 ? 0.670 -2.114 0.330 1.00 81.19 95 SER A N 1
ATOM 734 C CA . SER A 1 95 ? 1.003 -1.077 -0.651 1.00 81.19 95 SER A CA 1
ATOM 735 C C . SER A 1 95 ? 2.443 -1.224 -1.143 1.00 81.19 95 SER A C 1
ATOM 737 O O . SER A 1 95 ? 2.666 -1.268 -2.346 1.00 81.19 95 SER A O 1
ATOM 739 N N . ALA A 1 96 ? 3.408 -1.421 -0.236 1.00 86.25 96 ALA A N 1
ATOM 740 C CA . ALA A 1 96 ? 4.808 -1.623 -0.617 1.00 86.25 96 ALA A CA 1
ATOM 741 C C . ALA A 1 96 ? 5.000 -2.841 -1.543 1.00 86.25 96 ALA A C 1
ATOM 743 O O . ALA A 1 96 ? 5.723 -2.753 -2.531 1.00 86.25 96 ALA A O 1
ATOM 744 N N . ILE A 1 97 ? 4.321 -3.962 -1.262 1.00 92.88 97 ILE A N 1
ATOM 745 C CA . ILE A 1 97 ? 4.343 -5.159 -2.122 1.00 92.88 97 ILE A CA 1
ATOM 746 C C . ILE A 1 97 ? 3.761 -4.858 -3.508 1.00 92.88 97 ILE A C 1
ATOM 748 O O . ILE A 1 97 ? 4.324 -5.301 -4.507 1.00 92.88 97 ILE A O 1
ATOM 752 N N . THR A 1 98 ? 2.646 -4.125 -3.582 1.00 86.25 98 THR A N 1
ATOM 753 C CA . THR A 1 98 ? 2.047 -3.717 -4.862 1.00 86.25 98 THR A CA 1
ATOM 754 C C . THR A 1 98 ? 3.002 -2.833 -5.664 1.00 86.25 98 THR A C 1
ATOM 756 O O . THR A 1 98 ? 3.204 -3.092 -6.846 1.00 86.25 98 THR A O 1
ATOM 759 N N . ASN A 1 99 ? 3.645 -1.855 -5.024 1.00 80.50 99 ASN A N 1
ATOM 760 C CA . ASN A 1 99 ? 4.577 -0.943 -5.692 1.00 80.50 99 ASN A CA 1
ATOM 761 C C . ASN A 1 99 ? 5.794 -1.694 -6.242 1.00 80.50 99 ASN A C 1
ATOM 763 O O . ASN A 1 99 ? 6.148 -1.531 -7.404 1.00 80.50 99 ASN A O 1
ATOM 767 N N . ALA A 1 100 ? 6.376 -2.592 -5.445 1.00 92.75 100 ALA A N 1
ATOM 768 C CA . ALA A 1 100 ? 7.472 -3.444 -5.891 1.00 92.75 100 ALA A CA 1
ATOM 769 C C . ALA A 1 100 ? 7.074 -4.346 -7.072 1.00 92.75 100 ALA A C 1
ATOM 771 O O . ALA A 1 100 ? 7.851 -4.526 -8.005 1.00 92.75 100 ALA A O 1
ATOM 772 N N . GLN A 1 101 ? 5.856 -4.903 -7.061 1.00 93.62 101 GLN A N 1
ATOM 773 C CA . GLN A 1 101 ? 5.339 -5.683 -8.188 1.00 93.62 101 GLN A CA 1
ATOM 774 C C . GLN A 1 101 ? 5.212 -4.826 -9.456 1.00 93.62 101 GLN A C 1
ATOM 776 O O . GLN A 1 101 ? 5.599 -5.290 -10.525 1.00 93.62 101 GLN A O 1
ATOM 781 N N . ASN A 1 102 ? 4.705 -3.596 -9.336 1.00 81.44 102 ASN A N 1
ATOM 782 C CA . ASN A 1 102 ? 4.565 -2.677 -10.464 1.00 81.44 102 ASN A CA 1
ATOM 783 C C . ASN A 1 102 ? 5.929 -2.299 -11.066 1.00 81.44 102 ASN A C 1
ATOM 785 O O . ASN A 1 102 ? 6.074 -2.357 -12.285 1.00 81.44 102 ASN A O 1
ATOM 789 N N . GLU A 1 103 ? 6.939 -1.981 -10.246 1.00 88.81 103 GLU A N 1
ATOM 790 C CA . GLU A 1 103 ? 8.285 -1.660 -10.755 1.00 88.81 103 GLU A CA 1
ATOM 791 C C . GLU A 1 103 ? 8.970 -2.864 -11.409 1.00 88.81 103 GLU A C 1
ATOM 793 O O . GLU A 1 103 ? 9.564 -2.736 -12.480 1.00 88.81 103 GLU A O 1
ATOM 798 N N . ILE A 1 104 ? 8.808 -4.068 -10.853 1.00 93.25 104 ILE A N 1
ATOM 799 C CA . ILE A 1 104 ? 9.282 -5.299 -11.504 1.00 93.25 104 ILE A CA 1
ATOM 800 C C . ILE A 1 104 ? 8.602 -5.494 -12.867 1.00 93.25 104 ILE A C 1
ATOM 802 O O . ILE A 1 104 ? 9.269 -5.849 -13.839 1.00 93.25 104 ILE A O 1
ATOM 806 N N . ASP A 1 105 ? 7.291 -5.259 -12.964 1.00 88.81 105 ASP A N 1
ATOM 807 C CA . ASP A 1 105 ? 6.546 -5.393 -14.219 1.00 88.81 105 ASP A CA 1
ATOM 808 C C . ASP A 1 105 ? 6.988 -4.336 -15.260 1.00 88.81 105 ASP A C 1
ATOM 810 O O . ASP A 1 105 ? 7.087 -4.649 -16.456 1.00 88.81 105 ASP A O 1
ATOM 814 N N . LYS A 1 106 ? 7.307 -3.105 -14.824 1.00 85.00 106 LYS A N 1
ATOM 815 C CA . LYS A 1 106 ? 7.914 -2.057 -15.668 1.00 85.00 106 LYS A CA 1
ATOM 816 C C . LYS A 1 106 ? 9.295 -2.492 -16.176 1.00 85.00 106 LYS A C 1
ATOM 818 O O . LYS A 1 106 ? 9.523 -2.453 -17.385 1.00 85.00 106 LYS A O 1
ATOM 823 N N . ALA A 1 107 ? 10.167 -2.996 -15.299 1.00 93.75 107 ALA A N 1
ATOM 824 C CA . ALA A 1 107 ? 11.497 -3.499 -15.659 1.00 93.75 107 ALA A CA 1
ATOM 825 C C . ALA A 1 107 ? 11.441 -4.658 -16.668 1.00 93.75 107 ALA A C 1
ATOM 827 O O . ALA A 1 107 ? 12.154 -4.667 -17.672 1.00 93.75 107 ALA A O 1
ATOM 828 N N . GLU A 1 108 ? 10.535 -5.619 -16.464 1.00 95.25 108 GLU A N 1
ATOM 829 C CA . GLU A 1 108 ? 10.322 -6.711 -17.419 1.00 95.25 108 GLU A CA 1
ATOM 830 C C . GLU A 1 108 ? 9.814 -6.228 -18.778 1.00 95.25 108 GLU A C 1
ATOM 832 O O . GLU A 1 108 ? 10.159 -6.806 -19.813 1.00 95.25 108 GLU A O 1
ATOM 837 N N . THR A 1 109 ? 8.975 -5.191 -18.780 1.00 89.50 109 THR A N 1
ATOM 838 C CA . THR A 1 109 ? 8.466 -4.586 -20.011 1.00 89.50 109 THR A CA 1
ATOM 839 C C . THR A 1 109 ? 9.595 -3.899 -20.774 1.00 89.50 109 THR A C 1
ATOM 841 O O . THR A 1 109 ? 9.757 -4.187 -21.959 1.00 89.50 109 THR A O 1
ATOM 844 N N . ALA A 1 110 ? 10.418 -3.091 -20.099 1.00 92.06 110 ALA A N 1
ATOM 845 C CA . ALA A 1 110 ? 11.594 -2.449 -20.689 1.00 92.06 110 ALA A CA 1
ATOM 846 C C . ALA A 1 110 ? 12.554 -3.487 -21.298 1.00 92.06 110 ALA A C 1
ATOM 848 O O . ALA A 1 110 ? 12.909 -3.406 -22.475 1.00 92.06 110 ALA A O 1
ATOM 849 N N . LEU A 1 111 ? 12.860 -4.553 -20.549 1.00 94.50 111 LEU A N 1
ATOM 850 C CA . LEU A 1 111 ? 13.706 -5.652 -21.020 1.00 94.50 111 LEU A CA 1
ATOM 851 C C . LEU A 1 111 ? 13.137 -6.318 -22.285 1.00 94.50 111 LEU A C 1
ATOM 853 O O . LEU A 1 111 ? 13.875 -6.699 -23.193 1.00 94.50 111 LEU A O 1
ATOM 857 N N . ALA A 1 112 ? 11.814 -6.483 -22.359 1.00 93.38 112 ALA A N 1
ATOM 858 C CA . ALA A 1 112 ? 11.153 -7.094 -23.509 1.00 93.38 112 ALA A CA 1
ATOM 859 C C . ALA A 1 112 ? 11.114 -6.182 -24.750 1.00 93.38 112 ALA A C 1
ATOM 861 O O . ALA A 1 112 ? 11.019 -6.691 -25.876 1.00 93.38 112 ALA A O 1
ATOM 862 N N . GLU A 1 113 ? 11.145 -4.862 -24.560 1.00 93.25 113 GLU A N 1
ATOM 863 C CA . GLU A 1 113 ? 11.182 -3.864 -25.633 1.00 93.25 113 GLU A CA 1
ATOM 864 C C . GLU A 1 113 ? 12.586 -3.651 -26.207 1.00 93.25 113 GLU A C 1
ATOM 866 O O . GLU A 1 113 ? 12.711 -3.191 -27.350 1.00 93.25 113 GLU A O 1
ATOM 871 N N . GLU A 1 114 ? 13.626 -4.077 -25.489 1.00 90.62 114 GLU A N 1
ATOM 872 C CA . GLU A 1 114 ? 15.006 -3.948 -25.935 1.00 90.62 114 GLU A CA 1
ATOM 873 C C . GLU A 1 114 ? 15.312 -4.906 -27.104 1.00 90.62 114 GLU A C 1
ATOM 875 O O . GLU A 1 114 ? 15.606 -6.096 -26.975 1.00 90.62 114 GLU A O 1
ATOM 880 N N . ILE A 1 115 ? 15.207 -4.377 -28.327 1.00 73.56 115 ILE A N 1
ATOM 881 C CA . ILE A 1 115 ? 15.353 -5.133 -29.589 1.00 73.56 115 ILE A CA 1
ATOM 882 C C . ILE A 1 115 ? 16.806 -5.057 -30.131 1.00 73.56 115 ILE A C 1
ATOM 884 O O . ILE A 1 115 ? 17.105 -5.521 -31.236 1.00 73.56 115 ILE A O 1
ATOM 888 N N . GLY A 1 116 ? 17.744 -4.503 -29.356 1.00 73.69 116 GLY A N 1
ATOM 889 C CA . GLY A 1 116 ? 19.055 -4.051 -29.836 1.00 73.69 116 GLY A CA 1
ATOM 890 C C . GLY A 1 116 ? 20.173 -5.091 -29.958 1.00 73.69 116 GLY A C 1
ATOM 891 O O . GLY A 1 116 ? 21.131 -4.853 -30.692 1.00 73.69 116 GLY A O 1
ATOM 892 N N . GLY A 1 117 ? 20.085 -6.250 -29.298 1.00 80.56 117 GLY A N 1
ATOM 893 C CA . GLY A 1 117 ? 21.245 -7.149 -29.167 1.00 80.56 117 GLY A CA 1
ATOM 894 C C . GLY A 1 117 ? 22.348 -6.598 -28.253 1.00 80.56 117 GLY A C 1
ATOM 895 O O . GLY A 1 117 ? 23.473 -7.095 -28.312 1.00 80.56 117 GLY A O 1
ATOM 896 N N . ARG A 1 118 ? 22.012 -5.584 -27.444 1.00 86.50 118 ARG A N 1
ATOM 897 C CA . ARG A 1 118 ? 22.759 -5.162 -26.259 1.00 86.50 118 ARG A CA 1
ATOM 898 C C . ARG A 1 118 ? 22.778 -6.328 -25.259 1.00 86.50 118 ARG A C 1
ATOM 900 O O . ARG A 1 118 ? 21.867 -7.160 -25.272 1.00 86.50 118 ARG A O 1
ATOM 907 N N . ASP A 1 119 ? 23.849 -6.446 -24.482 1.00 91.31 119 ASP A N 1
ATOM 908 C CA . ASP A 1 119 ? 23.936 -7.470 -23.442 1.00 91.31 119 ASP A CA 1
ATOM 909 C C . ASP A 1 119 ? 23.073 -7.032 -22.257 1.00 91.31 119 ASP A C 1
ATOM 911 O O . ASP A 1 119 ? 23.373 -6.031 -21.623 1.00 91.31 119 ASP A O 1
ATOM 915 N N . THR A 1 120 ? 21.972 -7.738 -22.013 1.00 93.38 120 THR A N 1
ATOM 916 C CA . THR A 1 120 ? 21.032 -7.458 -20.915 1.00 93.38 120 THR A CA 1
ATOM 917 C C . THR A 1 120 ? 21.208 -8.442 -19.757 1.00 93.38 120 THR A C 1
ATOM 919 O O . THR A 1 120 ? 20.295 -8.618 -18.952 1.00 93.38 120 THR A O 1
ATOM 922 N N . GLY A 1 121 ? 22.341 -9.154 -19.701 1.00 93.19 121 GLY A N 1
ATOM 923 C CA . GLY A 1 121 ? 22.575 -10.214 -18.720 1.00 93.19 121 GLY A CA 1
ATOM 924 C C . GLY A 1 121 ? 22.488 -9.739 -17.267 1.00 93.19 121 GLY A C 1
ATOM 925 O O . GLY A 1 121 ? 21.920 -10.451 -16.435 1.00 93.19 121 GLY A O 1
ATOM 926 N N . ASP A 1 122 ? 22.994 -8.541 -16.975 1.00 93.62 122 ASP A N 1
ATOM 927 C CA . ASP A 1 122 ? 22.993 -7.980 -15.621 1.00 93.62 122 ASP A CA 1
ATOM 928 C C . ASP A 1 122 ? 21.582 -7.536 -15.203 1.00 93.62 122 ASP A C 1
ATOM 930 O O . ASP A 1 122 ? 21.086 -7.979 -14.164 1.00 93.62 122 ASP A O 1
ATOM 934 N N . ALA A 1 123 ? 20.857 -6.825 -16.075 1.00 94.94 123 ALA A N 1
ATOM 935 C CA . ALA A 1 123 ? 19.447 -6.485 -15.862 1.00 94.94 123 ALA A CA 1
ATOM 936 C C . ALA A 1 123 ? 18.549 -7.725 -15.667 1.00 94.94 123 ALA A C 1
ATOM 938 O O . ALA A 1 123 ? 17.696 -7.758 -14.777 1.00 94.94 123 ALA A O 1
ATOM 939 N N . GLU A 1 124 ? 18.753 -8.790 -16.455 1.00 95.88 124 GLU A N 1
ATOM 940 C CA . GLU A 1 124 ? 18.046 -10.067 -16.275 1.00 95.88 124 GLU A CA 1
ATOM 941 C C . GLU A 1 124 ? 18.304 -10.680 -14.888 1.00 95.88 124 GLU A C 1
ATOM 943 O O . GLU A 1 124 ? 17.393 -11.264 -14.287 1.00 95.88 124 GLU A O 1
ATOM 948 N N . SER A 1 125 ? 19.536 -10.562 -14.382 1.00 96.38 125 SER A N 1
ATOM 949 C CA . SER A 1 125 ? 19.908 -11.033 -13.047 1.00 96.38 125 SER A CA 1
ATOM 950 C C . SER A 1 125 ? 19.240 -10.200 -11.953 1.00 96.38 125 SER A C 1
ATOM 952 O O . SER A 1 125 ? 18.652 -10.775 -11.037 1.00 96.38 125 SER A O 1
ATOM 954 N N . LEU A 1 126 ? 19.263 -8.870 -12.074 1.00 96.12 126 LEU A N 1
ATOM 955 C CA . LEU A 1 126 ? 18.636 -7.958 -11.115 1.00 96.12 126 LEU A CA 1
ATOM 956 C C . LEU A 1 126 ? 17.119 -8.183 -11.033 1.00 96.12 126 LEU A C 1
ATOM 958 O O . LEU A 1 126 ? 16.584 -8.381 -9.943 1.00 96.12 126 LEU A O 1
ATOM 962 N N . ILE A 1 127 ? 16.419 -8.306 -12.168 1.00 96.31 127 ILE A N 1
ATOM 963 C CA . ILE A 1 127 ? 14.978 -8.630 -12.183 1.00 96.31 127 ILE A CA 1
ATOM 964 C C . ILE A 1 127 ? 14.699 -9.966 -11.474 1.00 96.31 127 ILE A C 1
ATOM 966 O O . ILE A 1 127 ? 13.690 -10.115 -10.774 1.00 96.31 127 ILE A O 1
ATOM 970 N N . ALA A 1 128 ? 15.571 -10.966 -11.641 1.00 96.75 128 ALA A N 1
ATOM 971 C CA . ALA A 1 128 ? 15.417 -12.248 -10.959 1.00 96.75 128 ALA A CA 1
ATOM 972 C C . ALA A 1 128 ? 15.574 -12.119 -9.433 1.00 96.75 128 ALA A C 1
ATOM 974 O O . ALA A 1 128 ? 14.797 -12.736 -8.692 1.00 96.75 128 ALA A O 1
ATOM 975 N N . ASP A 1 129 ? 16.523 -11.305 -8.971 1.00 96.31 129 ASP A N 1
ATOM 976 C CA . ASP A 1 129 ? 16.752 -11.032 -7.551 1.00 96.31 129 ASP A CA 1
ATOM 977 C C . ASP A 1 129 ? 15.609 -10.205 -6.938 1.00 96.31 129 ASP A C 1
ATOM 979 O O . ASP A 1 129 ? 15.084 -10.581 -5.883 1.00 96.31 129 ASP A O 1
ATOM 983 N N . ALA A 1 130 ? 15.114 -9.179 -7.640 1.00 96.69 130 ALA A N 1
ATOM 984 C CA . ALA A 1 130 ? 13.936 -8.403 -7.241 1.00 96.69 130 ALA A CA 1
ATOM 985 C C . ALA A 1 130 ? 12.706 -9.308 -7.046 1.00 96.69 130 ALA A C 1
ATOM 987 O O . ALA A 1 130 ? 12.013 -9.247 -6.027 1.00 96.69 130 ALA A O 1
ATOM 988 N N . LYS A 1 131 ? 12.466 -10.246 -7.972 1.00 97.12 131 LYS A N 1
ATOM 989 C CA . LYS A 1 131 ? 11.376 -11.233 -7.857 1.00 97.12 131 LYS A CA 1
ATOM 990 C C . LYS A 1 131 ? 11.544 -12.189 -6.684 1.00 97.12 131 LYS A C 1
ATOM 992 O O . LYS A 1 131 ? 10.552 -12.574 -6.051 1.00 97.12 131 LYS A O 1
ATOM 997 N N . ALA A 1 132 ? 12.776 -12.607 -6.403 1.00 97.12 132 ALA A N 1
ATOM 998 C CA . ALA A 1 132 ? 13.063 -13.430 -5.237 1.00 97.12 132 ALA A CA 1
ATOM 999 C C . ALA A 1 132 ? 12.731 -12.661 -3.949 1.00 97.12 132 ALA A C 1
ATOM 1001 O O . ALA A 1 132 ? 12.026 -13.194 -3.090 1.00 97.12 132 ALA A O 1
ATOM 1002 N N . LYS A 1 133 ? 13.134 -11.389 -3.864 1.00 97.88 133 LYS A N 1
ATOM 1003 C CA . LYS A 1 133 ? 12.829 -10.509 -2.732 1.00 97.88 133 LYS A CA 1
ATOM 1004 C C . LYS A 1 133 ? 11.344 -10.234 -2.557 1.00 97.88 133 LYS A C 1
ATOM 1006 O O . LYS A 1 133 ? 10.835 -10.363 -1.445 1.00 97.88 133 LYS A O 1
ATOM 1011 N N . LEU A 1 134 ? 10.618 -9.983 -3.644 1.00 95.88 134 LEU A N 1
ATOM 1012 C CA . LEU A 1 134 ? 9.166 -9.834 -3.598 1.00 95.88 134 LEU A CA 1
ATOM 1013 C C . LEU A 1 134 ? 8.476 -11.098 -3.062 1.00 95.88 134 LEU A C 1
ATOM 1015 O O . LEU A 1 134 ? 7.515 -11.012 -2.299 1.00 95.88 134 LEU A O 1
ATOM 1019 N N . THR A 1 135 ? 8.986 -12.281 -3.413 1.00 96.19 135 THR A N 1
ATOM 1020 C CA . THR A 1 135 ? 8.475 -13.551 -2.874 1.00 96.19 135 THR A CA 1
ATOM 1021 C C . THR A 1 135 ? 8.717 -13.651 -1.363 1.00 96.19 135 THR A C 1
ATOM 1023 O O . THR A 1 135 ? 7.808 -14.027 -0.625 1.00 96.19 135 THR A O 1
ATOM 1026 N N . GLU A 1 136 ? 9.905 -13.271 -0.877 1.00 96.25 136 GLU A N 1
ATOM 1027 C CA . GLU A 1 136 ? 10.193 -13.216 0.566 1.00 96.25 136 GLU A CA 1
ATOM 1028 C C . GLU A 1 136 ? 9.275 -12.216 1.293 1.00 96.25 136 GLU A C 1
ATOM 1030 O O . GLU A 1 136 ? 8.792 -12.506 2.391 1.00 96.25 136 GLU A O 1
ATOM 1035 N N . ALA A 1 137 ? 8.983 -11.068 0.672 1.00 95.56 137 ALA A N 1
ATOM 1036 C CA . ALA A 1 137 ? 8.050 -10.075 1.201 1.00 95.56 137 ALA A CA 1
ATOM 1037 C C . ALA A 1 137 ? 6.621 -10.634 1.327 1.00 95.56 137 ALA A C 1
ATOM 1039 O O . ALA A 1 137 ? 5.970 -10.450 2.358 1.00 95.56 137 ALA A O 1
ATOM 1040 N N . GLN A 1 138 ? 6.146 -11.360 0.309 1.00 95.00 138 GLN A N 1
ATOM 1041 C CA . GLN A 1 138 ? 4.836 -12.022 0.315 1.00 95.00 138 GLN A CA 1
ATOM 1042 C C . GLN A 1 138 ? 4.744 -13.108 1.397 1.00 95.00 138 GLN A C 1
ATOM 1044 O O . GLN A 1 138 ? 3.752 -13.158 2.127 1.00 95.00 138 GLN A O 1
ATOM 1049 N N . ASP A 1 139 ? 5.787 -13.925 1.564 1.00 94.06 139 ASP A N 1
ATOM 1050 C CA . ASP A 1 139 ? 5.849 -14.936 2.627 1.00 94.06 139 ASP A CA 1
ATOM 1051 C C . ASP A 1 139 ? 5.804 -14.282 4.025 1.00 94.06 139 ASP A C 1
ATOM 1053 O O . ASP A 1 139 ? 5.047 -14.717 4.898 1.00 94.06 139 ASP A O 1
ATOM 1057 N N . ALA A 1 140 ? 6.556 -13.194 4.238 1.00 93.69 140 ALA A N 1
ATOM 1058 C CA . ALA A 1 140 ? 6.528 -12.436 5.492 1.00 93.69 140 ALA A CA 1
ATOM 1059 C C . ALA A 1 140 ? 5.147 -11.811 5.764 1.00 93.69 140 ALA A C 1
ATOM 1061 O O . ALA A 1 140 ? 4.671 -11.801 6.905 1.00 93.69 140 ALA A O 1
ATOM 1062 N N . PHE A 1 141 ? 4.474 -11.326 4.718 1.00 92.00 141 PHE A N 1
ATOM 1063 C CA . PHE A 1 141 ? 3.123 -10.782 4.810 1.00 92.00 141 PHE A CA 1
ATOM 1064 C C . PHE A 1 141 ? 2.102 -11.850 5.225 1.00 92.00 141 PHE A C 1
ATOM 1066 O O . PHE A 1 141 ? 1.277 -11.605 6.111 1.00 92.00 141 PHE A O 1
ATOM 1073 N N . ASP A 1 142 ? 2.181 -13.045 4.634 1.00 89.25 142 ASP A N 1
ATOM 1074 C CA . ASP A 1 142 ? 1.327 -14.192 4.964 1.00 89.25 142 ASP A CA 1
ATOM 1075 C C . ASP A 1 142 ? 1.544 -14.689 6.405 1.00 89.25 142 ASP A C 1
ATOM 1077 O O . ASP A 1 142 ? 0.592 -15.106 7.079 1.00 89.25 142 ASP A O 1
ATOM 1081 N N . ASP A 1 143 ? 2.772 -14.570 6.917 1.00 90.31 143 ASP A N 1
ATOM 1082 C CA . ASP A 1 143 ? 3.129 -14.833 8.317 1.00 90.31 143 ASP A CA 1
ATOM 1083 C C . ASP A 1 143 ? 2.729 -13.693 9.283 1.00 90.31 143 ASP A C 1
ATOM 1085 O O . ASP A 1 143 ? 2.934 -13.795 10.500 1.00 90.31 143 ASP A O 1
ATOM 1089 N N . ALA A 1 144 ? 2.086 -12.637 8.768 1.00 90.81 144 ALA A N 1
ATOM 1090 C CA . ALA A 1 144 ? 1.691 -11.421 9.478 1.00 90.81 144 ALA A CA 1
ATOM 1091 C C . ALA A 1 144 ? 2.866 -10.641 10.102 1.00 90.81 144 ALA A C 1
ATOM 1093 O O . ALA A 1 144 ? 2.672 -9.901 11.074 1.00 90.81 144 ALA A O 1
ATOM 1094 N N . ASP A 1 145 ? 4.069 -10.785 9.542 1.00 91.75 145 ASP A N 1
ATOM 1095 C CA . ASP A 1 145 ? 5.237 -9.961 9.853 1.00 91.75 145 ASP A CA 1
ATOM 1096 C C . ASP A 1 145 ? 5.311 -8.768 8.892 1.00 91.75 145 ASP A C 1
ATOM 1098 O O . ASP A 1 145 ? 6.172 -8.658 8.020 1.00 91.75 145 ASP A O 1
ATOM 1102 N N . TYR A 1 146 ? 4.344 -7.862 9.035 1.00 91.38 146 TYR A N 1
ATOM 1103 C CA . TYR A 1 146 ? 4.167 -6.741 8.112 1.00 91.38 146 TYR A CA 1
ATOM 1104 C C . TYR A 1 146 ? 5.343 -5.755 8.113 1.00 91.38 146 TYR A C 1
ATOM 1106 O O . TYR A 1 146 ? 5.566 -5.073 7.120 1.00 91.38 146 TYR A O 1
ATOM 1114 N N . GLY A 1 147 ? 6.103 -5.678 9.211 1.00 86.12 147 GLY A N 1
ATOM 1115 C CA . GLY A 1 147 ? 7.313 -4.858 9.261 1.00 86.12 147 GLY A CA 1
ATOM 1116 C C . GLY A 1 147 ? 8.374 -5.399 8.308 1.00 86.12 147 GLY A C 1
ATOM 1117 O O . GLY A 1 147 ? 8.846 -4.672 7.443 1.00 86.12 147 GLY A O 1
ATOM 1118 N N . THR A 1 148 ? 8.691 -6.691 8.417 1.00 92.31 148 THR A N 1
ATOM 1119 C CA . THR A 1 148 ? 9.642 -7.347 7.511 1.00 92.31 148 THR A CA 1
ATOM 1120 C C . THR A 1 148 ? 9.138 -7.385 6.071 1.00 92.31 148 THR A C 1
ATOM 1122 O O . THR A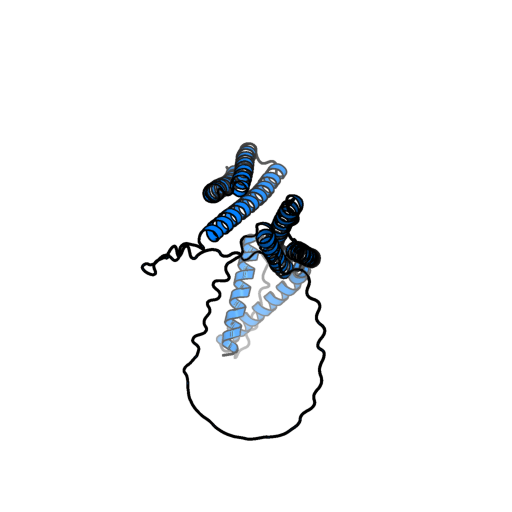 1 148 ? 9.922 -7.144 5.160 1.00 92.31 148 THR A O 1
ATOM 1125 N N . ALA A 1 149 ? 7.840 -7.618 5.857 1.00 94.62 149 ALA A N 1
ATOM 1126 C CA . ALA A 1 149 ? 7.248 -7.596 4.522 1.00 94.62 149 ALA A CA 1
ATOM 1127 C C . ALA A 1 149 ? 7.429 -6.241 3.820 1.00 94.62 149 ALA A C 1
ATOM 1129 O O . ALA A 1 149 ? 7.787 -6.206 2.647 1.00 94.62 149 ALA A O 1
ATOM 1130 N N . LYS A 1 150 ? 7.221 -5.130 4.542 1.00 91.25 150 LYS A N 1
ATOM 1131 C CA . LYS A 1 150 ? 7.404 -3.777 4.004 1.00 91.25 150 LYS A CA 1
ATOM 1132 C C . LYS A 1 150 ? 8.851 -3.518 3.572 1.00 91.25 150 LYS A C 1
ATOM 1134 O O . LYS A 1 150 ? 9.056 -3.034 2.468 1.00 91.25 150 LYS A O 1
ATOM 1139 N N . GLU A 1 151 ? 9.828 -3.837 4.421 1.00 89.44 151 GLU A N 1
ATOM 1140 C CA . GLU A 1 151 ? 11.252 -3.608 4.116 1.00 89.44 151 GLU A CA 1
ATOM 1141 C C . GLU A 1 151 ? 11.722 -4.458 2.927 1.00 89.44 151 GLU A C 1
ATOM 1143 O O . GLU A 1 151 ? 12.326 -3.936 1.999 1.00 89.44 151 GLU A O 1
ATOM 1148 N N . LEU A 1 152 ? 11.363 -5.747 2.891 1.00 95.31 152 LEU A N 1
ATOM 1149 C CA . LEU A 1 152 ? 11.707 -6.626 1.765 1.00 95.31 152 LEU A CA 1
ATOM 1150 C C . LEU A 1 152 ? 11.072 -6.171 0.446 1.00 95.31 152 LEU A C 1
ATOM 1152 O O . LEU A 1 152 ? 11.665 -6.352 -0.613 1.00 95.31 152 LEU A O 1
ATOM 1156 N N . ALA A 1 153 ? 9.865 -5.602 0.499 1.00 93.19 153 ALA A N 1
ATOM 1157 C CA . ALA A 1 153 ? 9.223 -5.041 -0.681 1.00 93.19 153 ALA A CA 1
ATOM 1158 C C . ALA A 1 153 ? 9.939 -3.774 -1.175 1.00 93.19 153 ALA A C 1
ATOM 1160 O O . ALA A 1 153 ? 10.088 -3.612 -2.380 1.00 93.19 153 ALA A O 1
ATOM 1161 N N . LYS A 1 154 ? 10.437 -2.914 -0.276 1.00 88.94 154 LYS A N 1
ATOM 1162 C CA . LYS A 1 154 ? 11.272 -1.764 -0.662 1.00 88.94 154 LYS A CA 1
ATOM 1163 C C . LYS A 1 154 ? 12.571 -2.201 -1.338 1.00 88.94 154 LYS A C 1
ATOM 1165 O O . LYS A 1 154 ? 12.825 -1.758 -2.448 1.00 88.94 154 LYS A O 1
ATOM 1170 N N . GLU A 1 155 ? 13.297 -3.152 -0.742 1.00 93.75 155 GLU A N 1
ATOM 1171 C CA . GLU A 1 155 ? 14.498 -3.743 -1.362 1.00 93.75 155 GLU A CA 1
ATOM 1172 C C . GLU A 1 155 ? 14.182 -4.312 -2.760 1.00 93.75 155 GLU A C 1
ATOM 1174 O O . GLU A 1 155 ? 14.968 -4.175 -3.689 1.00 93.75 155 GLU A O 1
ATOM 1179 N N . ALA A 1 156 ? 13.015 -4.946 -2.936 1.00 95.94 156 ALA A N 1
ATOM 1180 C CA . ALA A 1 156 ? 12.591 -5.448 -4.242 1.00 95.94 156 ALA A CA 1
ATOM 1181 C C . ALA A 1 156 ? 12.298 -4.328 -5.261 1.00 95.94 156 ALA A C 1
ATOM 1183 O O . ALA A 1 156 ? 12.592 -4.524 -6.438 1.00 95.94 156 ALA A O 1
ATOM 1184 N N . LYS A 1 157 ? 11.721 -3.192 -4.827 1.00 92.06 157 LYS A N 1
ATOM 1185 C CA . LYS A 1 157 ? 11.498 -1.997 -5.668 1.00 92.06 157 LYS A CA 1
ATOM 1186 C C . LYS A 1 157 ? 12.842 -1.434 -6.144 1.00 92.06 157 LYS A C 1
ATOM 1188 O O . LYS A 1 157 ? 13.018 -1.260 -7.340 1.00 92.06 157 LYS A O 1
ATOM 1193 N N . GLU A 1 158 ? 13.782 -1.221 -5.224 1.00 89.88 158 GLU A N 1
ATOM 1194 C CA . GLU A 1 158 ? 15.116 -0.667 -5.513 1.00 89.88 158 GLU A CA 1
ATOM 1195 C C . GLU A 1 158 ? 15.872 -1.521 -6.543 1.00 89.88 158 GLU A C 1
ATOM 1197 O O . GLU A 1 158 ? 16.232 -1.022 -7.601 1.00 89.88 158 GLU A O 1
ATOM 1202 N N . ILE A 1 159 ? 15.970 -2.841 -6.329 1.00 94.75 159 ILE A N 1
ATOM 1203 C CA . ILE A 1 159 ? 16.641 -3.750 -7.283 1.00 94.75 159 ILE A CA 1
ATOM 1204 C C . ILE A 1 159 ? 15.966 -3.724 -8.670 1.00 94.75 159 ILE A C 1
ATOM 1206 O O . ILE A 1 159 ? 16.623 -3.906 -9.697 1.00 94.75 159 ILE A O 1
ATOM 1210 N N . ALA A 1 160 ? 14.642 -3.541 -8.728 1.00 94.44 160 ALA A N 1
ATOM 1211 C CA . ALA A 1 160 ? 13.925 -3.436 -9.997 1.00 94.44 160 ALA A CA 1
ATOM 1212 C C . ALA A 1 160 ? 14.214 -2.114 -10.726 1.00 94.44 160 ALA A C 1
ATOM 1214 O O . ALA A 1 160 ? 14.305 -2.120 -11.955 1.00 94.44 160 ALA A O 1
ATOM 1215 N N . ASN A 1 161 ? 14.390 -1.017 -9.985 1.00 88.94 161 ASN A N 1
ATOM 1216 C CA . ASN A 1 161 ? 14.813 0.269 -10.532 1.00 88.94 161 ASN A CA 1
ATOM 1217 C C . ASN A 1 161 ? 16.247 0.196 -11.070 1.00 88.94 161 ASN A C 1
ATOM 1219 O O . ASN A 1 161 ? 16.460 0.572 -12.221 1.00 88.94 161 ASN A O 1
ATOM 1223 N N . ASP A 1 162 ? 17.181 -0.400 -10.321 1.00 91.38 162 ASP A N 1
ATOM 1224 C CA . ASP A 1 162 ? 18.555 -0.639 -10.792 1.00 91.38 162 ASP A CA 1
ATOM 1225 C C . ASP A 1 162 ? 18.546 -1.417 -12.117 1.00 91.38 162 ASP A C 1
ATOM 1227 O O . ASP A 1 162 ? 19.232 -1.075 -13.079 1.00 91.38 162 ASP A O 1
ATOM 1231 N N . ALA A 1 163 ? 17.691 -2.442 -12.216 1.00 94.62 163 ALA A N 1
ATOM 1232 C CA . ALA A 1 163 ? 17.555 -3.219 -13.442 1.00 94.62 163 ALA A CA 1
ATOM 1233 C C . ALA A 1 163 ? 17.041 -2.397 -14.632 1.00 94.62 163 ALA A C 1
ATOM 1235 O O . ALA A 1 163 ? 17.434 -2.668 -15.766 1.00 94.62 163 ALA A O 1
ATOM 1236 N N . ARG A 1 164 ? 16.135 -1.438 -14.403 1.00 93.44 164 ARG A N 1
ATOM 1237 C CA . ARG A 1 164 ? 15.655 -0.526 -15.454 1.00 93.44 164 ARG A CA 1
ATOM 1238 C C . ARG A 1 164 ? 16.775 0.377 -15.936 1.00 93.44 164 ARG A C 1
ATOM 1240 O O . ARG A 1 164 ? 16.938 0.519 -17.143 1.00 93.44 164 ARG A O 1
ATOM 1247 N N . HIS A 1 165 ? 17.551 0.915 -15.007 1.00 89.75 165 HIS A N 1
ATOM 1248 C CA . HIS A 1 165 ? 18.656 1.800 -15.327 1.00 89.75 165 HIS A CA 1
ATOM 1249 C C . HIS A 1 165 ? 19.699 1.107 -16.224 1.00 89.75 165 HIS A C 1
ATOM 1251 O O . HIS A 1 165 ? 20.052 1.614 -17.290 1.00 89.75 165 HIS A O 1
ATOM 1257 N N . GLU A 1 166 ? 20.048 -0.141 -15.894 1.00 91.31 166 GLU A N 1
ATOM 1258 C CA . GLU A 1 166 ? 20.898 -1.003 -16.732 1.00 91.31 166 GLU A CA 1
ATOM 1259 C C . GLU A 1 166 ? 20.335 -1.234 -18.151 1.00 91.31 166 GLU A C 1
ATOM 1261 O O . GLU A 1 166 ? 21.085 -1.358 -19.123 1.00 91.31 166 GLU A O 1
ATOM 1266 N N . ILE A 1 167 ? 19.007 -1.308 -18.306 1.00 91.88 167 ILE A N 1
ATOM 1267 C CA . ILE A 1 167 ? 18.357 -1.500 -19.617 1.00 91.88 167 ILE A CA 1
ATOM 1268 C C . ILE A 1 167 ? 18.416 -0.222 -20.453 1.00 91.88 167 ILE A C 1
ATOM 1270 O O . ILE A 1 167 ? 18.721 -0.283 -21.651 1.00 91.88 167 ILE A O 1
ATOM 1274 N N . ASP A 1 168 ? 18.123 0.920 -19.833 1.00 89.12 168 ASP A N 1
ATOM 1275 C CA . ASP A 1 168 ? 18.119 2.217 -20.506 1.00 89.12 168 ASP A CA 1
ATOM 1276 C C . ASP A 1 168 ? 19.535 2.591 -20.978 1.00 89.12 168 ASP A C 1
ATOM 1278 O O . ASP A 1 168 ? 19.708 3.243 -22.018 1.00 89.12 168 ASP A O 1
ATOM 1282 N N . GLY A 1 169 ? 20.558 2.032 -20.323 1.00 82.94 169 GLY A N 1
ATOM 1283 C CA . GLY A 1 169 ? 21.954 2.207 -20.698 1.00 82.94 169 GLY A CA 1
ATOM 1284 C C . GLY A 1 169 ? 22.425 3.635 -20.458 1.00 82.94 169 GLY A C 1
ATOM 1285 O O . GLY A 1 169 ? 23.363 4.079 -21.125 1.00 82.94 169 GLY A O 1
ATOM 1286 N N . GLU A 1 170 ? 21.760 4.347 -19.544 1.00 69.69 170 GLU A N 1
ATOM 1287 C CA . GLU A 1 170 ? 22.441 5.373 -18.776 1.00 69.69 170 GLU A CA 1
ATOM 1288 C C . GLU A 1 170 ? 23.506 4.635 -17.979 1.00 69.69 170 GLU A C 1
ATOM 1290 O O . GLU A 1 170 ? 23.235 3.858 -17.070 1.00 69.69 170 GLU A O 1
ATOM 1295 N N . CYS A 1 171 ? 24.748 4.796 -18.413 1.00 56.34 171 CYS A N 1
ATOM 1296 C CA . CYS A 1 171 ? 25.843 4.611 -17.495 1.00 56.34 171 CYS A CA 1
ATOM 1297 C C . CYS A 1 171 ? 25.618 5.690 -16.433 1.00 56.34 171 CYS A C 1
ATOM 1299 O O . CYS A 1 171 ? 25.762 6.868 -16.768 1.00 56.34 171 CYS A O 1
ATOM 1301 N N . VAL A 1 172 ? 25.243 5.322 -15.202 1.00 54.16 172 VAL A N 1
ATOM 1302 C CA . VAL A 1 172 ? 25.569 6.190 -14.068 1.00 54.16 172 VAL A CA 1
ATOM 1303 C C . VAL A 1 172 ? 27.069 6.384 -14.213 1.00 54.16 172 VAL A C 1
ATOM 1305 O O . VAL A 1 172 ? 27.835 5.419 -14.137 1.00 54.16 172 VAL A O 1
ATOM 1308 N N . GLU A 1 173 ? 27.503 7.588 -14.570 1.00 52.28 173 GLU A N 1
ATOM 1309 C CA . GLU A 1 173 ? 28.877 7.932 -14.271 1.00 52.28 173 GLU A CA 1
ATOM 1310 C C . GLU A 1 173 ? 28.908 7.898 -12.754 1.00 52.28 173 GLU A C 1
ATOM 1312 O O . GLU A 1 173 ? 28.319 8.757 -12.102 1.00 52.28 173 GLU A O 1
ATOM 1317 N N . ASP A 1 174 ? 29.435 6.797 -12.211 1.00 46.94 174 ASP A N 1
ATOM 1318 C CA . ASP A 1 174 ? 29.774 6.687 -10.807 1.00 46.94 174 ASP A CA 1
ATOM 1319 C C . ASP A 1 174 ? 30.733 7.854 -10.539 1.00 46.94 174 ASP A C 1
ATOM 1321 O O . ASP A 1 174 ? 31.954 7.707 -10.621 1.00 46.94 174 ASP A O 1
ATOM 1325 N N . ASP A 1 175 ? 30.184 9.024 -10.204 1.00 48.66 175 ASP A N 1
ATOM 1326 C CA . ASP A 1 175 ? 30.874 10.163 -9.602 1.00 48.66 175 ASP A CA 1
ATOM 1327 C C . ASP A 1 175 ? 31.284 9.796 -8.156 1.00 48.66 175 ASP A C 1
ATOM 1329 O O . ASP A 1 175 ? 31.322 10.630 -7.250 1.00 48.66 175 ASP A O 1
ATOM 1333 N N . ASP A 1 176 ? 31.666 8.530 -7.945 1.00 48.44 176 ASP A N 1
ATOM 1334 C CA . ASP A 1 176 ? 32.399 7.976 -6.814 1.00 48.44 176 ASP A CA 1
ATOM 1335 C C . ASP A 1 176 ? 33.858 8.490 -6.832 1.00 48.44 176 ASP A C 1
ATOM 1337 O O . ASP A 1 176 ? 34.812 7.784 -6.501 1.00 48.44 176 ASP A O 1
ATOM 1341 N N . ASP A 1 177 ? 34.025 9.789 -7.092 1.00 46.91 177 ASP A N 1
ATOM 1342 C CA . ASP A 1 177 ? 35.069 10.615 -6.493 1.00 46.91 177 ASP A CA 1
ATOM 1343 C C . ASP A 1 177 ? 34.713 10.879 -5.004 1.00 46.91 177 ASP A C 1
ATOM 1345 O O . ASP A 1 177 ? 34.982 11.949 -4.445 1.00 46.91 177 ASP A O 1
ATOM 1349 N N . GLU A 1 178 ? 34.217 9.858 -4.282 1.00 48.50 178 GLU A N 1
ATOM 1350 C CA . GLU A 1 178 ? 34.554 9.663 -2.868 1.00 48.50 178 GLU A CA 1
ATOM 1351 C C . GLU A 1 178 ? 36.055 9.322 -2.777 1.00 48.50 178 GLU A C 1
ATOM 1353 O O . GLU A 1 178 ? 36.488 8.284 -2.264 1.00 48.50 178 GLU A O 1
ATOM 1358 N N . ASP A 1 179 ? 36.884 10.258 -3.247 1.00 45.94 179 ASP A N 1
ATOM 1359 C CA . ASP A 1 179 ? 38.240 10.455 -2.787 1.00 45.94 179 ASP A CA 1
ATOM 1360 C C . ASP A 1 179 ? 38.129 10.754 -1.291 1.00 45.94 179 ASP A C 1
ATOM 1362 O O . ASP A 1 179 ? 38.047 11.895 -0.822 1.00 45.94 179 ASP A O 1
ATOM 1366 N N . GLY A 1 180 ? 38.104 9.666 -0.525 1.00 44.81 180 GLY A N 1
ATOM 1367 C CA . GLY A 1 180 ? 38.436 9.629 0.877 1.00 44.81 180 GLY A CA 1
ATOM 1368 C C . GLY A 1 180 ? 39.827 10.220 1.059 1.00 44.81 180 GLY A C 1
ATOM 1369 O O . GLY A 1 180 ? 40.817 9.501 1.177 1.00 44.81 180 GLY A O 1
ATOM 1370 N N . ASP A 1 181 ? 39.894 11.547 1.146 1.00 47.38 181 ASP A N 1
ATOM 1371 C CA . ASP A 1 181 ? 41.025 12.304 1.667 1.00 47.38 181 ASP A CA 1
ATOM 1372 C C . ASP A 1 181 ? 41.026 12.156 3.206 1.00 47.38 181 ASP A C 1
ATOM 1374 O O . ASP A 1 181 ? 40.938 13.108 3.983 1.00 47.38 181 ASP A O 1
ATOM 1378 N N . ASP A 1 182 ? 41.090 10.894 3.645 1.00 47.94 182 ASP A N 1
ATOM 1379 C CA . ASP A 1 182 ? 41.323 10.426 5.014 1.00 47.94 182 ASP A CA 1
ATOM 1380 C C . ASP A 1 182 ? 42.843 10.299 5.285 1.00 47.94 182 ASP A C 1
ATOM 1382 O O . ASP A 1 182 ? 43.302 9.578 6.174 1.00 47.94 182 ASP A O 1
ATOM 1386 N N . GLU A 1 183 ? 43.663 11.043 4.541 1.00 51.25 183 GLU A N 1
ATOM 1387 C CA . GLU A 1 183 ? 45.116 11.119 4.691 1.00 51.25 183 GLU A CA 1
ATOM 1388 C C . GLU A 1 183 ? 45.509 12.404 5.441 1.00 51.25 183 GLU A C 1
ATOM 1390 O O . GLU A 1 183 ? 45.938 13.393 4.850 1.00 51.25 183 GLU A O 1
ATOM 1395 N N . ALA A 1 184 ? 45.371 12.398 6.775 1.00 48.72 184 ALA A N 1
ATOM 1396 C CA . ALA A 1 184 ? 46.396 12.919 7.701 1.00 48.72 184 ALA A CA 1
ATOM 1397 C C . ALA A 1 184 ? 45.904 12.963 9.161 1.00 48.72 184 ALA A C 1
ATOM 1399 O O . ALA A 1 184 ? 45.607 14.021 9.722 1.00 48.72 184 ALA A O 1
ATOM 1400 N N . ASN A 1 185 ? 45.956 11.825 9.846 1.00 44.03 185 ASN A N 1
ATOM 1401 C CA . ASN A 1 185 ? 46.461 11.833 11.219 1.00 44.03 185 ASN A CA 1
ATOM 1402 C C . ASN A 1 185 ? 47.564 10.783 11.337 1.00 44.03 185 ASN A C 1
ATOM 1404 O O . ASN A 1 185 ? 47.371 9.687 11.858 1.00 44.03 185 ASN A O 1
ATOM 1408 N N . ASP A 1 186 ? 48.733 11.185 10.832 1.00 51.03 186 ASP A N 1
ATOM 1409 C CA . ASP A 1 186 ? 50.032 10.818 11.385 1.00 51.03 186 ASP A CA 1
ATOM 1410 C C . ASP A 1 186 ? 49.972 10.892 12.920 1.00 51.03 186 ASP A C 1
ATOM 1412 O O . ASP A 1 186 ? 49.859 11.980 13.485 1.00 51.03 186 ASP A O 1
ATOM 1416 N N . ASP A 1 187 ? 50.057 9.746 13.590 1.00 52.53 187 ASP A N 1
ATOM 1417 C CA . ASP A 1 187 ? 50.824 9.614 14.830 1.00 52.53 187 ASP A CA 1
ATOM 1418 C C . ASP A 1 187 ? 51.037 8.120 15.148 1.00 52.53 187 ASP A C 1
ATOM 1420 O O . ASP A 1 187 ? 50.155 7.432 15.662 1.00 52.53 187 ASP A O 1
ATOM 1424 N N . ASP A 1 188 ? 52.263 7.670 14.854 1.00 52.25 188 ASP A N 1
ATOM 1425 C CA . ASP A 1 188 ? 53.121 6.924 15.786 1.00 52.25 188 ASP A CA 1
ATOM 1426 C C . ASP A 1 188 ? 52.628 5.541 16.297 1.00 52.25 188 ASP A C 1
ATOM 1428 O O . ASP A 1 188 ? 51.815 5.430 17.212 1.00 52.25 188 ASP A O 1
ATOM 1432 N N . GLU A 1 189 ? 53.212 4.435 15.813 1.00 46.91 189 GLU A N 1
ATOM 1433 C CA . GLU A 1 189 ? 54.477 3.874 16.344 1.00 46.91 189 GLU A CA 1
ATOM 1434 C C . GLU A 1 189 ? 54.812 2.497 15.711 1.00 46.91 189 GLU A C 1
ATOM 1436 O O . GLU A 1 189 ? 54.042 1.544 15.779 1.00 46.91 189 GLU A O 1
ATOM 1441 N N . GLU A 1 190 ? 55.997 2.475 15.097 1.00 56.06 190 GLU A N 1
ATOM 1442 C CA . GLU A 1 190 ? 57.067 1.463 14.975 1.00 56.06 190 GLU A CA 1
ATOM 1443 C C . GLU A 1 190 ? 56.870 -0.062 15.180 1.00 56.06 190 GLU A C 1
ATOM 1445 O O . GLU A 1 190 ? 56.181 -0.535 16.080 1.00 56.06 190 GLU A O 1
ATOM 1450 N N . ASP A 1 191 ? 57.728 -0.771 14.419 1.00 51.31 191 ASP A N 1
ATOM 1451 C CA . ASP A 1 191 ? 58.369 -2.074 14.690 1.00 51.31 191 ASP A CA 1
ATOM 1452 C C . ASP A 1 191 ? 57.453 -3.322 14.631 1.00 51.31 191 ASP A C 1
ATOM 1454 O O . ASP A 1 191 ? 56.448 -3.439 15.320 1.00 51.31 191 ASP A O 1
ATOM 1458 N N . ASP A 1 192 ? 57.719 -4.364 13.838 1.00 47.47 192 ASP A N 1
ATOM 1459 C CA . ASP A 1 192 ? 58.996 -5.050 13.651 1.00 47.47 192 ASP A CA 1
ATOM 1460 C C . ASP A 1 192 ? 58.859 -6.127 12.544 1.00 47.47 192 ASP A C 1
ATOM 1462 O O . ASP A 1 192 ? 57.839 -6.807 12.428 1.00 47.47 192 ASP A O 1
ATOM 1466 N N . GLU A 1 193 ? 59.941 -6.264 11.782 1.00 59.47 193 GLU A N 1
ATOM 1467 C CA . GLU A 1 193 ? 60.478 -7.399 11.013 1.00 59.47 193 GLU A CA 1
ATOM 1468 C C . GLU A 1 193 ? 59.701 -8.742 10.970 1.00 59.47 193 GLU A C 1
ATOM 1470 O O . GLU A 1 193 ? 59.506 -9.389 11.997 1.00 59.47 193 GLU A O 1
ATOM 1475 N N . ASP A 1 194 ? 59.474 -9.290 9.765 1.00 47.50 194 ASP A N 1
ATOM 1476 C CA . ASP A 1 194 ? 60.050 -10.613 9.453 1.00 47.50 194 ASP A CA 1
ATOM 1477 C C . ASP A 1 194 ? 60.225 -10.825 7.941 1.00 47.50 194 ASP A C 1
ATOM 1479 O O . ASP A 1 194 ? 59.292 -10.723 7.142 1.00 47.50 194 ASP A O 1
ATOM 1483 N N . GLU A 1 195 ? 61.468 -11.113 7.572 1.00 57.72 195 GLU A N 1
ATOM 1484 C CA . GLU A 1 195 ? 61.909 -11.454 6.231 1.00 57.72 195 GLU A CA 1
ATOM 1485 C C . GLU A 1 195 ? 61.607 -12.927 5.924 1.00 57.72 195 GLU A C 1
ATOM 1487 O O . GLU A 1 195 ? 61.831 -13.811 6.751 1.00 57.72 195 GLU A O 1
ATOM 1492 N N . GLY A 1 196 ? 61.297 -13.218 4.660 1.00 43.25 196 GLY A N 1
ATOM 1493 C CA . GLY A 1 196 ? 61.912 -14.387 4.038 1.00 43.25 196 GLY A CA 1
ATOM 1494 C C . GLY A 1 196 ? 61.047 -15.193 3.082 1.00 43.25 196 GLY A C 1
ATOM 1495 O O . GLY A 1 196 ? 60.150 -15.905 3.519 1.00 43.25 196 GLY A O 1
ATOM 1496 N N . ASN A 1 197 ? 61.539 -15.214 1.835 1.00 43.19 197 ASN A N 1
ATOM 1497 C CA . ASN A 1 197 ? 61.704 -16.401 0.985 1.00 43.19 197 ASN A CA 1
ATOM 1498 C C . ASN A 1 197 ? 60.428 -17.052 0.412 1.00 43.19 197 ASN A C 1
ATOM 1500 O O . ASN A 1 197 ? 59.431 -17.226 1.094 1.00 43.19 197 ASN A O 1
ATOM 1504 N N . ASP A 1 198 ? 60.382 -17.534 -0.824 1.00 42.72 198 ASP A N 1
ATOM 1505 C CA . ASP A 1 198 ? 61.378 -17.754 -1.873 1.00 42.72 198 ASP A CA 1
ATOM 1506 C C . ASP A 1 198 ? 60.596 -17.899 -3.193 1.00 42.72 198 ASP A C 1
ATOM 1508 O O . ASP A 1 198 ? 59.462 -18.381 -3.196 1.00 42.72 198 ASP A O 1
ATOM 1512 N N . ASP A 1 199 ? 61.249 -17.458 -4.264 1.00 51.44 199 ASP A N 1
ATOM 1513 C CA . ASP A 1 199 ? 61.291 -17.986 -5.634 1.00 51.44 199 ASP A CA 1
ATOM 1514 C C . ASP A 1 199 ? 60.461 -19.248 -5.970 1.00 51.44 199 ASP A C 1
ATOM 1516 O O . ASP A 1 199 ? 60.510 -20.243 -5.249 1.00 51.44 199 ASP A O 1
ATOM 1520 N N . ASP A 1 200 ? 59.770 -19.211 -7.121 1.00 47.69 200 ASP A N 1
ATOM 1521 C CA . ASP A 1 200 ? 59.783 -20.218 -8.212 1.00 47.69 200 ASP A CA 1
ATOM 1522 C C . ASP A 1 200 ? 58.576 -19.912 -9.140 1.00 47.69 200 ASP A C 1
ATOM 1524 O O . ASP A 1 200 ? 57.423 -20.098 -8.756 1.00 47.69 200 ASP A O 1
ATOM 1528 N N . ASP A 1 201 ? 58.757 -19.167 -10.234 1.00 49.91 201 ASP A N 1
ATOM 1529 C CA . ASP A 1 201 ? 59.159 -19.625 -11.582 1.00 49.91 201 ASP A CA 1
ATOM 1530 C C . ASP A 1 201 ? 58.045 -20.332 -12.398 1.00 49.91 201 ASP A C 1
ATOM 1532 O O . ASP A 1 201 ? 57.318 -21.194 -11.910 1.00 49.91 201 ASP A O 1
ATOM 1536 N N . GLU A 1 202 ? 58.056 -19.995 -13.695 1.00 49.69 202 GLU A N 1
ATOM 1537 C CA . GLU A 1 202 ? 57.483 -20.674 -14.878 1.00 49.69 202 GLU A CA 1
ATOM 1538 C C . GLU A 1 202 ? 56.131 -20.176 -15.446 1.00 49.69 202 GLU A C 1
ATOM 1540 O O . GLU A 1 202 ? 55.048 -20.608 -15.062 1.00 49.69 202 GLU A O 1
ATOM 1545 N N . ASP A 1 203 ? 56.260 -19.275 -16.433 1.00 51.16 203 ASP A N 1
ATOM 1546 C CA . ASP A 1 203 ? 55.860 -19.467 -17.840 1.00 51.16 203 ASP A CA 1
ATOM 1547 C C . ASP A 1 203 ? 54.493 -20.130 -18.132 1.00 51.16 203 ASP A C 1
ATOM 1549 O O . ASP A 1 203 ? 54.365 -21.355 -18.095 1.00 51.16 203 ASP A O 1
ATOM 1553 N N . ASP A 1 204 ? 53.516 -19.337 -18.596 1.00 52.59 204 ASP A N 1
ATOM 1554 C CA . ASP A 1 204 ? 52.570 -19.812 -19.623 1.00 52.59 204 ASP A CA 1
ATOM 1555 C C . ASP A 1 204 ? 52.172 -18.683 -20.589 1.00 52.59 204 ASP A C 1
ATOM 1557 O O . ASP A 1 204 ? 51.166 -17.983 -20.463 1.00 52.59 204 ASP A O 1
ATOM 1561 N N . ASP A 1 205 ? 53.051 -18.504 -21.564 1.00 54.09 205 ASP A N 1
ATOM 1562 C CA . ASP A 1 205 ? 52.887 -17.821 -22.836 1.00 54.09 205 ASP A CA 1
ATOM 1563 C C . ASP A 1 205 ? 51.896 -18.584 -23.737 1.00 54.09 205 ASP A C 1
ATOM 1565 O O . ASP A 1 205 ? 52.262 -19.393 -24.592 1.00 54.09 205 ASP A O 1
ATOM 1569 N N . GLY A 1 206 ? 50.610 -18.276 -23.557 1.00 48.22 206 GLY A N 1
ATOM 1570 C CA . GLY A 1 206 ? 49.509 -18.729 -24.404 1.00 48.22 206 GLY A CA 1
ATOM 1571 C C . GLY A 1 206 ? 48.791 -17.570 -25.087 1.00 48.22 206 GLY A C 1
ATOM 1572 O O . GLY A 1 206 ? 47.722 -17.159 -24.652 1.00 48.22 206 GLY A O 1
ATOM 1573 N N . GLU A 1 207 ? 49.384 -17.061 -26.168 1.00 51.97 207 GLU A N 1
ATOM 1574 C CA . GLU A 1 207 ? 48.739 -16.180 -27.146 1.00 51.97 207 GLU A CA 1
ATOM 1575 C C . GLU A 1 207 ? 47.406 -16.785 -27.637 1.00 51.97 207 GLU A C 1
ATOM 1577 O O . GLU A 1 207 ? 47.408 -17.837 -28.278 1.00 51.97 207 GLU A O 1
ATOM 1582 N N . ASP A 1 208 ? 46.283 -16.090 -27.439 1.00 44.38 208 ASP A N 1
ATOM 1583 C CA . ASP A 1 208 ? 45.174 -16.151 -28.398 1.00 44.38 208 ASP A CA 1
ATOM 1584 C C . ASP A 1 208 ? 44.623 -14.743 -28.630 1.00 44.38 208 ASP A C 1
ATOM 1586 O O . ASP A 1 208 ? 43.690 -14.254 -27.998 1.00 44.38 208 ASP A O 1
ATOM 1590 N N . ALA A 1 209 ? 45.303 -14.071 -29.553 1.00 52.56 209 ALA A N 1
ATOM 1591 C CA . ALA A 1 209 ? 44.803 -12.912 -30.250 1.00 52.56 209 ALA A CA 1
ATOM 1592 C C . ALA A 1 209 ? 43.579 -13.325 -31.069 1.00 52.56 209 ALA A C 1
ATOM 1594 O O . ALA A 1 209 ? 43.761 -14.056 -32.038 1.00 52.56 209 ALA A O 1
ATOM 1595 N N . ASN A 1 210 ? 42.382 -12.834 -30.734 1.00 42.66 210 ASN A N 1
ATOM 1596 C CA . ASN A 1 210 ? 41.313 -12.584 -31.706 1.00 42.66 210 ASN A CA 1
ATOM 1597 C C . ASN A 1 210 ? 40.242 -11.635 -31.137 1.00 42.66 210 ASN A C 1
ATOM 1599 O O . ASN A 1 210 ? 39.484 -12.011 -30.250 1.00 42.66 210 ASN A O 1
ATOM 1603 N N . ASN A 1 211 ? 40.145 -10.475 -31.795 1.00 43.22 211 ASN A N 1
ATOM 1604 C CA . ASN A 1 211 ? 39.035 -9.518 -31.817 1.00 43.22 211 ASN A CA 1
ATOM 1605 C C . ASN A 1 211 ? 38.890 -8.516 -30.664 1.00 43.22 211 ASN A C 1
ATOM 1607 O O . ASN A 1 211 ? 37.837 -8.360 -30.059 1.00 43.22 211 ASN A O 1
ATOM 1611 N N . ASP A 1 212 ? 39.983 -7.778 -30.505 1.00 45.47 212 ASP A N 1
ATOM 1612 C CA . ASP A 1 212 ? 40.044 -6.336 -30.256 1.00 45.47 212 ASP A CA 1
ATOM 1613 C C . ASP A 1 212 ? 39.372 -5.565 -31.422 1.00 45.47 212 ASP A C 1
ATOM 1615 O O . ASP A 1 212 ? 40.020 -5.181 -32.393 1.00 45.47 212 ASP A O 1
ATOM 1619 N N . ASP A 1 213 ? 38.039 -5.498 -31.381 1.00 45.06 213 ASP A N 1
ATOM 1620 C CA . ASP A 1 213 ? 37.199 -4.470 -32.023 1.00 45.06 213 ASP A CA 1
ATOM 1621 C C . ASP A 1 213 ? 36.250 -3.931 -30.926 1.00 45.06 213 ASP A C 1
ATOM 1623 O O . ASP A 1 213 ? 35.044 -3.793 -31.126 1.00 45.06 213 ASP A O 1
ATOM 1627 N N . THR A 1 214 ? 36.767 -3.742 -29.708 1.00 49.31 214 THR A N 1
ATOM 1628 C CA . THR A 1 214 ? 36.103 -2.910 -28.701 1.00 49.31 214 THR A CA 1
ATOM 1629 C C . THR A 1 214 ? 36.311 -1.486 -29.163 1.00 49.31 214 THR A C 1
ATOM 1631 O O . THR A 1 214 ? 37.404 -0.946 -29.009 1.00 49.31 214 THR A O 1
ATOM 1634 N N . ASP A 1 215 ? 35.289 -0.980 -29.855 1.00 45.84 215 ASP A N 1
ATOM 1635 C CA . ASP A 1 215 ? 35.168 0.395 -30.313 1.00 45.84 215 ASP A CA 1
ATOM 1636 C C . ASP A 1 215 ? 35.721 1.322 -29.228 1.00 45.84 215 ASP A C 1
ATOM 1638 O O . ASP A 1 215 ? 35.192 1.417 -28.122 1.00 45.84 215 ASP A O 1
ATOM 1642 N N . GLU A 1 216 ? 36.852 1.939 -29.566 1.00 46.03 216 GLU A N 1
ATOM 1643 C CA . GLU A 1 216 ? 37.376 3.126 -28.922 1.00 46.03 216 GLU A CA 1
ATOM 1644 C C . GLU A 1 216 ? 36.247 4.165 -28.987 1.00 46.03 216 GLU A C 1
ATOM 1646 O O . GLU A 1 216 ? 36.081 4.849 -30.001 1.00 46.03 216 GLU A O 1
ATOM 1651 N N . CYS A 1 217 ? 35.440 4.248 -27.926 1.00 45.50 217 CYS A N 1
ATOM 1652 C CA . CYS A 1 217 ? 34.676 5.444 -27.595 1.00 45.50 217 CYS A CA 1
ATOM 1653 C C . CYS A 1 217 ? 35.704 6.509 -27.203 1.00 45.50 217 CYS A C 1
ATOM 1655 O O . CYS A 1 217 ? 35.965 6.785 -26.037 1.00 45.50 217 CYS A O 1
ATOM 1657 N N . ASP A 1 218 ? 36.380 7.011 -28.236 1.00 45.91 218 ASP A N 1
ATOM 1658 C CA . ASP A 1 218 ? 37.112 8.268 -28.288 1.00 45.91 218 ASP A CA 1
ATOM 1659 C C . ASP A 1 218 ? 36.031 9.364 -28.212 1.00 45.91 218 ASP A C 1
ATOM 1661 O O . ASP A 1 218 ? 35.744 10.059 -29.190 1.00 45.91 218 ASP A O 1
ATOM 1665 N N . ASP A 1 219 ? 35.334 9.421 -27.072 1.00 49.00 219 ASP A N 1
ATOM 1666 C CA . ASP A 1 219 ? 34.453 10.520 -26.712 1.00 49.00 219 ASP A CA 1
ATOM 1667 C C . ASP A 1 219 ? 35.379 11.651 -26.283 1.00 49.00 219 ASP A C 1
ATOM 1669 O O . ASP A 1 219 ? 35.817 11.770 -25.142 1.00 49.00 219 ASP A O 1
ATOM 1673 N N . GLU A 1 220 ? 35.794 12.397 -27.310 1.00 48.41 220 GLU A N 1
ATOM 1674 C CA . GLU A 1 220 ? 36.460 13.680 -27.191 1.00 48.41 220 GLU A CA 1
ATOM 1675 C C . GLU A 1 220 ? 35.707 14.510 -26.152 1.00 48.41 220 GLU A C 1
ATOM 1677 O O . GLU A 1 220 ? 34.629 15.005 -26.464 1.00 48.41 220 GLU A O 1
ATOM 1682 N N . ASP A 1 221 ? 36.306 14.631 -24.963 1.00 46.28 221 ASP A N 1
ATOM 1683 C CA . ASP A 1 221 ? 36.324 15.771 -24.043 1.00 46.28 221 ASP A CA 1
ATOM 1684 C C . ASP A 1 221 ? 35.486 16.975 -24.536 1.00 46.28 221 ASP A C 1
ATOM 1686 O O . ASP A 1 221 ? 36.011 18.042 -24.886 1.00 46.28 221 ASP A O 1
ATOM 1690 N N . GLU A 1 222 ? 34.161 16.838 -24.557 1.00 47.81 222 GLU A N 1
ATOM 1691 C CA . GLU A 1 222 ? 33.261 17.967 -24.388 1.00 47.81 222 GLU A CA 1
ATOM 1692 C C . GLU A 1 222 ? 33.097 18.114 -22.882 1.00 47.81 222 GLU A C 1
ATOM 1694 O O . GLU A 1 222 ? 32.060 17.813 -22.305 1.00 47.81 222 GLU A O 1
ATOM 1699 N N . ASP A 1 223 ? 34.198 18.584 -22.280 1.00 46.38 223 ASP A N 1
ATOM 1700 C CA . ASP A 1 223 ? 34.264 19.315 -21.023 1.00 46.38 223 ASP A CA 1
ATOM 1701 C C . ASP A 1 223 ? 33.240 20.470 -21.084 1.00 46.38 223 ASP A C 1
ATOM 1703 O O . ASP A 1 223 ? 33.584 21.650 -21.256 1.00 46.38 223 ASP A O 1
ATOM 1707 N N . GLU A 1 224 ? 31.949 20.156 -20.990 1.00 46.41 224 GLU A N 1
ATOM 1708 C CA . GLU A 1 224 ? 30.941 21.097 -20.542 1.00 46.41 224 GLU A CA 1
ATOM 1709 C C . GLU A 1 224 ? 31.157 21.239 -19.041 1.00 46.41 224 GLU A C 1
ATOM 1711 O O . GLU A 1 224 ? 30.545 20.581 -18.211 1.00 46.41 224 GLU A O 1
ATOM 1716 N N . GLU A 1 225 ? 32.132 22.095 -18.720 1.00 44.41 225 GLU A N 1
ATOM 1717 C CA . GLU A 1 225 ? 32.407 22.581 -17.381 1.00 44.41 225 GLU A CA 1
ATOM 1718 C C . GLU A 1 225 ? 31.087 23.006 -16.712 1.00 44.41 225 GLU A C 1
ATOM 1720 O O . GLU A 1 225 ? 30.637 24.149 -16.863 1.00 44.41 225 GLU A O 1
ATOM 1725 N N . CYS A 1 226 ? 30.511 22.117 -15.900 1.00 43.72 226 CYS A N 1
ATOM 1726 C CA . CYS A 1 226 ? 29.715 22.476 -14.734 1.00 43.72 226 CYS A CA 1
ATOM 1727 C C . CYS A 1 226 ? 30.655 23.225 -13.790 1.00 43.72 226 CYS A C 1
ATOM 1729 O O . CYS A 1 226 ? 31.298 22.689 -12.889 1.00 43.72 226 CYS A O 1
ATOM 1731 N N . SER A 1 227 ? 30.855 24.499 -14.113 1.00 42.72 227 SER A N 1
ATOM 1732 C CA . SER A 1 227 ? 31.829 25.367 -13.489 1.00 42.72 227 SER A CA 1
ATOM 1733 C C . SER A 1 227 ? 31.406 25.668 -12.052 1.00 42.72 227 SER A C 1
ATOM 1735 O O . SER A 1 227 ? 30.723 26.658 -11.827 1.00 42.72 227 SER A O 1
ATOM 1737 N N . ALA A 1 228 ? 31.810 24.805 -11.118 1.00 51.47 228 ALA A N 1
ATOM 1738 C CA . ALA A 1 228 ? 32.354 25.015 -9.769 1.00 51.47 228 ALA A CA 1
ATOM 1739 C C . ALA A 1 228 ? 32.098 26.341 -9.001 1.00 51.47 228 ALA A C 1
ATOM 1741 O O . ALA A 1 228 ? 32.931 26.739 -8.181 1.00 51.47 228 ALA A O 1
ATOM 1742 N N . LEU A 1 229 ? 30.999 27.059 -9.227 1.00 47.75 229 LEU A N 1
ATOM 1743 C CA . LEU A 1 229 ? 30.636 28.291 -8.528 1.00 47.75 229 LEU A CA 1
ATOM 1744 C C . LEU A 1 229 ? 29.114 28.502 -8.540 1.00 47.75 229 LEU A C 1
ATOM 1746 O O . LEU A 1 229 ? 28.639 29.357 -9.281 1.00 47.75 229 LEU A O 1
ATOM 1750 N N . ASP A 1 230 ? 28.386 27.754 -7.716 1.00 42.84 230 ASP A N 1
ATOM 1751 C CA . ASP A 1 230 ? 27.327 28.233 -6.804 1.00 42.84 230 ASP A CA 1
ATOM 1752 C C . ASP A 1 230 ? 26.442 27.039 -6.389 1.00 42.84 230 ASP A C 1
ATOM 1754 O O . ASP A 1 230 ? 26.060 26.246 -7.226 1.00 42.84 230 ASP A O 1
ATOM 1758 N N . GLU A 1 231 ? 26.240 26.875 -5.078 1.00 51.84 231 GLU A N 1
ATOM 1759 C CA . GLU A 1 231 ? 24.966 26.606 -4.374 1.00 51.84 231 GLU A CA 1
ATOM 1760 C C . GLU A 1 231 ? 23.837 25.735 -5.001 1.00 51.84 231 GLU A C 1
ATOM 1762 O O . GLU A 1 231 ? 22.713 25.866 -4.531 1.00 51.84 231 GLU A O 1
ATOM 1767 N N . ASP A 1 232 ? 24.097 24.844 -5.960 1.00 44.78 232 ASP A N 1
ATOM 1768 C CA . ASP A 1 232 ? 23.069 24.018 -6.619 1.00 44.78 232 ASP A CA 1
ATOM 1769 C C . ASP A 1 232 ? 23.088 22.573 -6.064 1.00 44.78 232 ASP A C 1
ATOM 1771 O O . ASP A 1 232 ? 23.850 21.715 -6.506 1.00 44.78 232 ASP A O 1
ATOM 1775 N N . ASP A 1 233 ? 22.266 22.370 -5.032 1.00 50.16 233 ASP A N 1
ATOM 1776 C CA . ASP A 1 233 ? 21.946 21.138 -4.282 1.00 50.16 233 ASP A CA 1
ATOM 1777 C C . ASP A 1 233 ? 20.559 20.623 -4.747 1.00 50.16 233 ASP A C 1
ATOM 1779 O O . ASP A 1 233 ? 19.745 20.220 -3.929 1.00 50.16 233 ASP A O 1
ATOM 1783 N N . ASP A 1 234 ? 20.255 20.755 -6.049 1.00 52.38 234 ASP A N 1
ATOM 1784 C CA . ASP A 1 234 ? 18.884 20.724 -6.612 1.00 52.38 234 ASP A CA 1
ATOM 1785 C C . ASP A 1 234 ? 18.658 19.563 -7.621 1.00 52.38 234 ASP A C 1
ATOM 1787 O O . ASP A 1 234 ? 17.732 19.613 -8.431 1.00 52.38 234 ASP A O 1
ATOM 1791 N N . CYS A 1 235 ? 19.509 18.530 -7.642 1.00 50.22 235 CYS A N 1
ATOM 1792 C CA . CYS A 1 235 ? 19.390 17.413 -8.602 1.00 50.22 235 CYS A CA 1
ATOM 1793 C C . CYS A 1 235 ? 18.699 16.157 -8.034 1.00 50.22 235 CYS A C 1
ATOM 1795 O O . CYS A 1 235 ? 18.518 15.205 -8.781 1.00 50.22 235 CYS A O 1
ATOM 1797 N N . ASP A 1 236 ? 18.325 16.167 -6.751 1.00 53.59 236 ASP A N 1
ATOM 1798 C CA . ASP A 1 236 ? 17.735 15.029 -6.013 1.00 53.59 236 ASP A CA 1
ATOM 1799 C C . ASP A 1 236 ? 16.278 15.311 -5.560 1.00 53.59 236 ASP A C 1
ATOM 1801 O O . ASP A 1 236 ? 15.704 14.554 -4.782 1.00 53.59 236 ASP A O 1
ATOM 1805 N N . ASP A 1 237 ? 15.670 16.418 -6.015 1.00 57.47 237 ASP A N 1
ATOM 1806 C CA . ASP A 1 237 ? 14.333 16.866 -5.569 1.00 57.47 237 ASP A CA 1
ATOM 1807 C C . ASP A 1 237 ? 13.168 16.137 -6.283 1.00 57.47 237 ASP A C 1
ATOM 1809 O O . ASP A 1 237 ? 12.055 16.124 -5.761 1.00 57.47 237 ASP A O 1
ATOM 1813 N N . GLU A 1 238 ? 13.381 15.507 -7.450 1.00 56.53 238 GLU A N 1
ATOM 1814 C CA . GLU A 1 238 ? 12.287 14.853 -8.205 1.00 56.53 238 GLU A CA 1
ATOM 1815 C C . GLU A 1 238 ? 11.745 13.590 -7.499 1.00 56.53 238 GLU A C 1
ATOM 1817 O O . GLU A 1 238 ? 10.552 13.295 -7.597 1.00 56.53 238 GLU A O 1
ATOM 1822 N N . ASP A 1 239 ? 12.576 12.897 -6.713 1.00 69.88 239 ASP A N 1
ATOM 1823 C CA . ASP A 1 239 ? 12.156 11.730 -5.924 1.00 69.88 239 ASP A CA 1
ATOM 1824 C C . ASP A 1 239 ? 11.297 12.124 -4.702 1.00 69.88 239 ASP A C 1
ATOM 1826 O O . ASP A 1 239 ? 10.467 11.335 -4.236 1.00 69.88 239 ASP A O 1
ATOM 1830 N N . GLU A 1 240 ? 11.461 13.345 -4.167 1.00 79.00 240 GLU A N 1
ATOM 1831 C CA . GLU A 1 240 ? 10.706 13.799 -2.989 1.00 79.00 240 GLU A CA 1
ATOM 1832 C C . GLU A 1 240 ? 9.233 14.086 -3.335 1.00 79.00 240 GLU A C 1
ATOM 1834 O O . GLU A 1 240 ? 8.352 13.856 -2.498 1.00 79.00 240 GLU A O 1
ATOM 1839 N N . ASP A 1 241 ? 8.954 14.532 -4.564 1.00 87.50 241 ASP A N 1
ATOM 1840 C CA . ASP A 1 241 ? 7.599 14.810 -5.053 1.00 87.50 241 ASP A CA 1
ATOM 1841 C C . ASP A 1 241 ? 6.828 13.510 -5.370 1.00 87.50 241 ASP A C 1
ATOM 1843 O O . ASP A 1 241 ? 5.650 13.390 -5.011 1.00 87.50 241 ASP A O 1
ATOM 1847 N N . GLU A 1 242 ? 7.481 12.491 -5.956 1.00 87.56 242 GLU A N 1
ATOM 1848 C CA . GLU A 1 242 ? 6.866 11.167 -6.181 1.00 87.56 242 GLU A CA 1
ATOM 1849 C C . GLU A 1 242 ? 6.416 10.546 -4.847 1.00 87.56 242 GLU A C 1
ATOM 1851 O O . GLU A 1 242 ? 5.271 10.094 -4.700 1.00 87.56 242 GLU A O 1
ATOM 1856 N N . ASP A 1 243 ? 7.303 10.535 -3.849 1.00 85.94 243 ASP A N 1
ATOM 1857 C CA . ASP A 1 243 ? 7.021 9.954 -2.537 1.00 85.94 243 ASP A CA 1
ATOM 1858 C C . ASP A 1 243 ? 5.869 10.690 -1.823 1.00 85.94 243 ASP A C 1
ATOM 1860 O O . ASP A 1 243 ? 5.002 10.039 -1.220 1.00 85.94 243 ASP A O 1
ATOM 1864 N N . GLN A 1 244 ? 5.810 12.025 -1.924 1.00 92.12 244 GLN A N 1
ATOM 1865 C CA . GLN A 1 244 ? 4.723 12.844 -1.368 1.00 92.12 244 GLN A CA 1
ATOM 1866 C C . GLN A 1 244 ? 3.381 12.548 -2.041 1.00 92.12 244 GLN A C 1
ATOM 1868 O O . GLN A 1 244 ? 2.403 12.227 -1.354 1.00 92.12 244 GLN A O 1
ATOM 1873 N N . ALA A 1 245 ? 3.334 12.559 -3.375 1.00 95.12 245 ALA A N 1
ATOM 1874 C CA . ALA A 1 245 ? 2.126 12.241 -4.130 1.00 95.12 245 ALA A CA 1
ATOM 1875 C C . ALA A 1 245 ? 1.619 10.824 -3.816 1.00 95.12 245 ALA A C 1
ATOM 1877 O O . ALA A 1 245 ? 0.420 10.597 -3.613 1.00 95.12 245 ALA A O 1
ATOM 1878 N N . GLN A 1 246 ? 2.530 9.856 -3.695 1.00 91.25 246 GLN A N 1
ATOM 1879 C CA . GLN A 1 246 ? 2.196 8.486 -3.323 1.00 91.25 246 GLN A CA 1
ATOM 1880 C C . GLN A 1 246 ? 1.660 8.372 -1.885 1.00 91.25 246 GLN A C 1
ATOM 1882 O O . GLN A 1 246 ? 0.714 7.606 -1.632 1.00 91.25 246 GLN A O 1
ATOM 1887 N N . GLU A 1 247 ? 2.241 9.107 -0.930 1.00 89.69 247 GLU A N 1
ATOM 1888 C CA . GLU A 1 247 ? 1.738 9.177 0.444 1.00 89.69 247 GLU A CA 1
ATOM 1889 C C . GLU A 1 247 ? 0.325 9.779 0.478 1.00 89.69 247 GLU A C 1
ATOM 1891 O O . GLU A 1 247 ? -0.559 9.192 1.114 1.00 89.69 247 GLU A O 1
ATOM 1896 N N . ALA A 1 248 ? 0.078 10.859 -0.269 1.00 95.94 248 ALA A N 1
ATOM 1897 C CA . ALA A 1 248 ? -1.230 11.502 -0.379 1.00 95.94 248 ALA A CA 1
ATOM 1898 C C . ALA A 1 248 ? -2.288 10.566 -0.988 1.00 95.94 248 ALA A C 1
ATOM 1900 O O . ALA A 1 248 ? -3.353 10.375 -0.396 1.00 95.94 248 ALA A O 1
ATOM 1901 N N . ILE A 1 249 ? -1.988 9.889 -2.107 1.00 95.44 249 ILE A N 1
ATOM 1902 C CA . ILE A 1 249 ? -2.883 8.886 -2.721 1.00 95.44 249 ILE A CA 1
ATOM 1903 C C . ILE A 1 249 ? -3.222 7.781 -1.721 1.00 95.44 249 ILE A C 1
ATOM 1905 O O . ILE A 1 249 ? -4.381 7.374 -1.587 1.00 95.44 249 ILE A O 1
ATOM 1909 N N . THR A 1 250 ? -2.219 7.301 -0.983 1.00 90.31 250 THR A N 1
ATOM 1910 C CA . THR A 1 250 ? -2.419 6.270 0.038 1.00 90.31 250 THR A CA 1
ATOM 1911 C C . THR A 1 250 ? -3.297 6.783 1.181 1.00 90.31 250 THR A C 1
ATOM 1913 O O . THR A 1 250 ? -4.167 6.048 1.655 1.00 90.31 250 THR A O 1
ATOM 1916 N N . SER A 1 251 ? -3.094 8.023 1.633 1.00 92.06 251 SER A N 1
ATOM 1917 C CA . SER A 1 251 ? -3.913 8.667 2.667 1.00 92.06 251 SER A CA 1
ATOM 1918 C C . SER A 1 251 ? -5.374 8.776 2.228 1.00 92.06 251 SER A C 1
ATOM 1920 O O . SER A 1 251 ? -6.262 8.254 2.908 1.00 92.06 251 SER A O 1
ATOM 1922 N N . ALA A 1 252 ? -5.611 9.317 1.032 1.00 96.69 252 ALA A N 1
ATOM 1923 C CA . ALA A 1 252 ? -6.933 9.457 0.438 1.00 96.69 252 ALA A CA 1
ATOM 1924 C C . ALA A 1 252 ? -7.656 8.113 0.287 1.00 96.69 252 ALA A C 1
ATOM 1926 O O . ALA A 1 252 ? -8.831 7.988 0.636 1.00 96.69 252 ALA A O 1
ATOM 1927 N N . GLN A 1 253 ? -6.951 7.073 -0.167 1.00 95.56 253 GLN A N 1
ATOM 1928 C CA . GLN A 1 253 ? -7.520 5.734 -0.290 1.00 95.56 253 GLN A CA 1
ATOM 1929 C C . GLN A 1 253 ? -7.935 5.155 1.071 1.00 95.56 253 GLN A C 1
ATOM 1931 O O . GLN A 1 253 ? -9.011 4.566 1.185 1.00 95.56 253 GLN A O 1
ATOM 1936 N N . ASN A 1 254 ? -7.136 5.373 2.122 1.00 89.06 254 ASN A N 1
ATOM 1937 C CA . ASN A 1 254 ? -7.492 4.959 3.482 1.00 89.06 254 ASN A CA 1
ATOM 1938 C C . ASN A 1 254 ? -8.733 5.701 4.001 1.00 89.06 254 ASN A C 1
ATOM 1940 O O . ASN A 1 254 ? -9.589 5.077 4.631 1.00 89.06 254 ASN A O 1
ATOM 1944 N N . ALA A 1 255 ? -8.823 7.011 3.750 1.00 95.38 255 ALA A N 1
ATOM 1945 C CA . ALA A 1 255 ? -9.953 7.836 4.164 1.00 95.38 255 ALA A CA 1
ATOM 1946 C C . ALA A 1 255 ? -11.249 7.410 3.459 1.00 95.38 255 ALA A C 1
ATOM 1948 O O . ALA A 1 255 ? -12.284 7.256 4.107 1.00 95.38 255 ALA A O 1
ATOM 1949 N N . ILE A 1 256 ? -11.186 7.129 2.153 1.00 95.38 256 ILE A N 1
ATOM 1950 C CA . ILE A 1 256 ? -12.317 6.608 1.371 1.00 95.38 256 ILE A CA 1
ATOM 1951 C C . ILE A 1 256 ? -12.777 5.246 1.904 1.00 95.38 256 ILE A C 1
ATOM 1953 O O . ILE A 1 256 ? -13.978 5.052 2.096 1.00 95.38 256 ILE A O 1
ATOM 1957 N N . ASP A 1 257 ? -11.850 4.322 2.184 1.00 92.75 257 ASP A N 1
ATOM 1958 C CA . ASP A 1 257 ? -12.176 3.007 2.753 1.00 92.75 257 ASP A CA 1
ATOM 1959 C C . ASP A 1 257 ? -12.877 3.140 4.124 1.00 92.75 257 ASP A C 1
ATOM 1961 O O . ASP A 1 257 ? -13.836 2.420 4.417 1.00 92.75 257 ASP A O 1
ATOM 1965 N N . GLU A 1 258 ? -12.414 4.059 4.981 1.00 92.31 258 GLU A N 1
ATOM 1966 C CA . GLU A 1 258 ? -13.032 4.330 6.286 1.00 92.31 258 GLU A CA 1
ATOM 1967 C C . GLU A 1 258 ? -14.422 4.968 6.143 1.00 92.31 258 GLU A C 1
ATOM 1969 O O . GLU A 1 258 ? -15.372 4.532 6.803 1.00 92.31 258 GLU A O 1
ATOM 1974 N N . ALA A 1 259 ? -14.573 5.938 5.238 1.00 96.50 259 ALA A N 1
ATOM 1975 C CA . ALA A 1 259 ? -15.855 6.563 4.938 1.00 96.50 259 ALA A CA 1
ATOM 1976 C C . ALA A 1 259 ? -16.871 5.549 4.384 1.00 96.50 259 ALA A C 1
ATOM 1978 O O . ALA A 1 259 ? -18.031 5.541 4.806 1.00 96.50 259 ALA A O 1
ATOM 1979 N N . GLU A 1 260 ? -16.447 4.638 3.501 1.00 97.25 260 GLU A N 1
ATOM 1980 C CA . GLU A 1 260 ? -17.295 3.566 2.970 1.00 97.25 260 GLU A CA 1
ATOM 1981 C C . GLU A 1 260 ? -17.794 2.627 4.085 1.00 97.25 260 GLU A C 1
ATOM 1983 O O . GLU A 1 260 ? -18.979 2.271 4.121 1.00 97.25 260 GLU A O 1
ATOM 1988 N N . ASP A 1 261 ? -16.926 2.244 5.027 1.00 94.56 261 ASP A N 1
ATOM 1989 C CA . ASP A 1 261 ? -17.292 1.415 6.185 1.00 94.56 261 ASP A CA 1
ATOM 1990 C C . ASP A 1 261 ? -18.350 2.108 7.082 1.00 94.56 261 ASP A C 1
ATOM 1992 O O . ASP A 1 261 ? -19.311 1.463 7.539 1.00 94.56 261 ASP A O 1
ATOM 1996 N N . GLU A 1 262 ? -18.220 3.418 7.318 1.00 97.12 262 GLU A N 1
ATOM 1997 C CA . GLU A 1 262 ? -19.160 4.206 8.130 1.00 97.12 262 GLU A CA 1
ATOM 1998 C C . GLU A 1 262 ? -20.511 4.423 7.428 1.00 97.12 262 GLU A C 1
ATOM 2000 O O . GLU A 1 262 ? -21.565 4.179 8.031 1.00 97.12 262 GLU A O 1
ATOM 2005 N N . VAL A 1 263 ? -20.510 4.780 6.136 1.00 96.88 263 VAL A N 1
ATOM 2006 C CA . VAL A 1 263 ? -21.731 4.903 5.314 1.00 96.88 263 VAL A CA 1
ATOM 2007 C C . VAL A 1 263 ? -22.511 3.586 5.310 1.00 96.88 263 VAL A C 1
ATOM 2009 O O . VAL A 1 263 ? -23.708 3.559 5.616 1.00 96.88 263 VAL A O 1
ATOM 2012 N N . ASN A 1 264 ? -21.829 2.462 5.064 1.00 95.56 264 ASN A N 1
ATOM 2013 C CA . ASN A 1 264 ? -22.444 1.133 5.078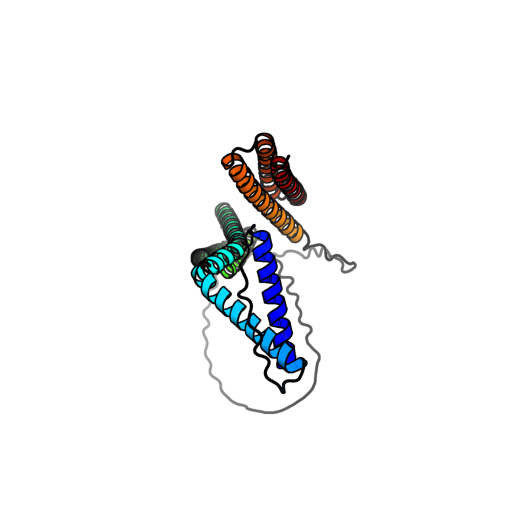 1.00 95.56 264 ASN A CA 1
ATOM 2014 C C . ASN A 1 264 ? -23.036 0.774 6.452 1.00 95.56 264 ASN A C 1
ATOM 2016 O O . ASN A 1 264 ? -24.098 0.144 6.549 1.00 95.56 264 ASN A O 1
ATOM 2020 N N . THR A 1 265 ? -22.364 1.170 7.536 1.00 94.81 265 THR A N 1
ATOM 2021 C CA . THR A 1 265 ? -22.862 0.968 8.901 1.00 94.81 265 THR A CA 1
ATOM 2022 C C . THR A 1 265 ? -24.127 1.794 9.157 1.00 94.81 265 THR A C 1
ATOM 2024 O O . THR A 1 265 ? -25.097 1.280 9.728 1.00 94.81 265 THR A O 1
ATOM 2027 N N . ALA A 1 266 ? -24.157 3.046 8.699 1.00 97.00 266 ALA A N 1
ATOM 2028 C CA . ALA A 1 266 ? -25.299 3.942 8.837 1.00 97.00 266 ALA A CA 1
ATOM 2029 C C . ALA A 1 266 ? -26.535 3.471 8.046 1.00 97.00 266 ALA A C 1
ATOM 2031 O O . ALA A 1 266 ? -27.641 3.470 8.605 1.00 97.00 266 ALA A O 1
ATOM 2032 N N . ASP A 1 267 ? -26.359 2.998 6.807 1.00 97.38 267 ASP A N 1
ATOM 2033 C CA . ASP A 1 267 ? -27.439 2.388 6.014 1.00 97.38 267 ASP A CA 1
ATOM 2034 C C . ASP A 1 267 ? -27.989 1.129 6.704 1.00 97.38 267 ASP A C 1
ATOM 2036 O O . ASP A 1 267 ? -29.202 0.955 6.869 1.00 97.38 267 ASP A O 1
ATOM 2040 N N . GLY A 1 268 ? -27.100 0.279 7.234 1.00 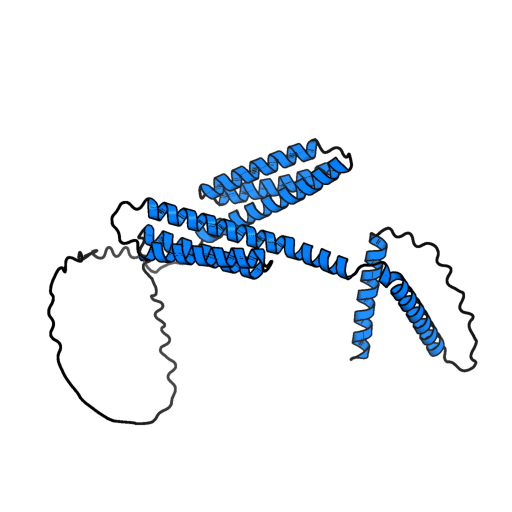95.56 268 GLY A N 1
ATOM 2041 C CA . GLY A 1 268 ? -27.480 -0.907 8.006 1.00 95.56 268 GLY A CA 1
ATOM 2042 C C . GLY A 1 268 ? -28.336 -0.595 9.244 1.00 95.56 268 GLY A C 1
ATOM 2043 O O . GLY A 1 268 ? -29.224 -1.379 9.609 1.00 95.56 268 GLY A O 1
ATOM 2044 N N . ASP A 1 269 ? -28.112 0.567 9.861 1.00 96.81 269 ASP A N 1
ATOM 2045 C CA . ASP A 1 269 ? -28.899 1.112 10.973 1.00 96.81 269 ASP A CA 1
ATOM 2046 C C . ASP A 1 269 ? -30.205 1.805 10.523 1.00 96.81 269 ASP A C 1
ATOM 2048 O O . ASP A 1 269 ? -31.057 2.142 11.359 1.00 96.81 269 ASP A O 1
ATOM 2052 N N . GLY A 1 270 ? -30.404 1.978 9.214 1.00 97.31 270 GLY A N 1
ATOM 2053 C CA . GLY A 1 270 ? -31.559 2.626 8.598 1.00 97.31 270 GLY A CA 1
ATOM 2054 C C . GLY A 1 270 ? -31.538 4.151 8.697 1.00 97.31 270 GLY A C 1
ATOM 2055 O O . GLY A 1 270 ? -32.613 4.757 8.802 1.00 97.31 270 GLY A O 1
ATOM 2056 N N . ARG A 1 271 ? -30.344 4.755 8.744 1.00 96.94 271 ARG A N 1
ATOM 2057 C CA . ARG A 1 271 ? -30.157 6.205 8.584 1.00 96.94 271 ARG A CA 1
ATOM 2058 C C . ARG A 1 271 ? -30.265 6.584 7.104 1.00 96.94 271 ARG A C 1
ATOM 2060 O O . ARG A 1 271 ? -30.242 5.714 6.243 1.00 96.94 271 ARG A O 1
ATOM 2067 N N . ASP A 1 272 ? -30.483 7.867 6.840 1.00 97.69 272 ASP A N 1
ATOM 2068 C CA . ASP A 1 272 ? -30.472 8.397 5.475 1.00 97.69 272 ASP A CA 1
ATOM 2069 C C . ASP A 1 272 ? -29.010 8.603 5.066 1.00 97.69 272 ASP A C 1
ATOM 2071 O O . ASP A 1 272 ? -28.279 9.254 5.807 1.00 97.69 272 ASP A O 1
ATOM 2075 N N . VAL A 1 273 ? -28.585 7.993 3.961 1.00 98.31 273 VAL A N 1
ATOM 2076 C CA . VAL A 1 273 ? -27.194 8.036 3.476 1.00 98.31 273 VAL A CA 1
ATOM 2077 C C . VAL A 1 273 ? -27.092 8.546 2.038 1.00 98.31 273 VAL A C 1
ATOM 2079 O O . VAL A 1 273 ? -25.999 8.570 1.486 1.00 98.31 273 VAL A O 1
ATOM 2082 N N . ASP A 1 274 ? -28.205 8.984 1.433 1.00 98.06 274 ASP A N 1
ATOM 2083 C CA . ASP A 1 274 ? -28.257 9.353 0.011 1.00 98.06 274 ASP A CA 1
ATOM 2084 C C . ASP A 1 274 ? -27.220 10.449 -0.346 1.00 98.06 274 ASP A C 1
ATOM 2086 O O . ASP A 1 274 ? -26.606 10.392 -1.407 1.00 98.06 274 ASP A O 1
ATOM 2090 N N . GLU A 1 275 ? -27.016 11.443 0.532 1.00 97.81 275 GLU A N 1
ATOM 2091 C CA . GLU A 1 275 ? -26.040 12.532 0.327 1.00 97.81 275 GLU A CA 1
ATOM 2092 C C . GLU A 1 275 ? -24.594 12.070 0.563 1.00 97.81 275 GLU A C 1
ATOM 2094 O O . GLU A 1 275 ? -23.710 12.404 -0.221 1.00 97.81 275 GLU A O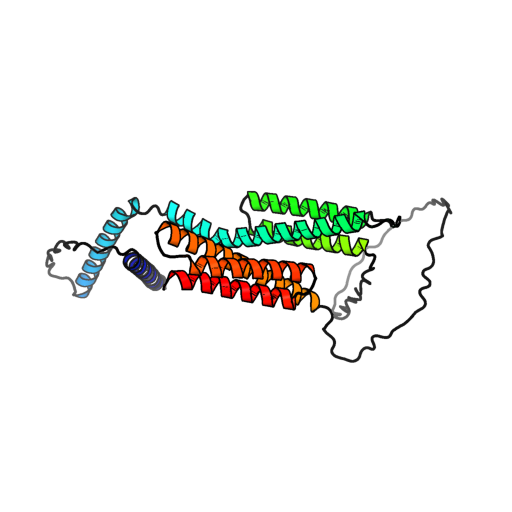 1
ATOM 2099 N N . ALA A 1 276 ? -24.360 11.249 1.591 1.00 97.88 276 ALA A N 1
ATOM 2100 C CA . ALA A 1 276 ? -23.038 10.700 1.885 1.00 97.88 276 ALA A CA 1
ATOM 2101 C C . ALA A 1 276 ? -22.537 9.776 0.760 1.00 97.88 276 ALA A C 1
ATOM 2103 O O . ALA A 1 276 ? -21.378 9.862 0.367 1.00 97.88 276 ALA A O 1
ATOM 2104 N N . GLU A 1 277 ? -23.413 8.938 0.191 1.00 98.06 277 GLU A N 1
ATOM 2105 C CA . GLU A 1 277 ? -23.085 8.087 -0.962 1.00 98.06 277 GLU A CA 1
ATOM 2106 C C . GLU A 1 277 ? -22.716 8.906 -2.212 1.00 98.06 277 GLU A C 1
ATOM 2108 O O . GLU A 1 277 ? -21.828 8.504 -2.963 1.00 98.06 277 GLU A O 1
ATOM 2113 N N . GLU A 1 278 ? -23.379 10.047 -2.447 1.00 98.38 278 GLU A N 1
ATOM 2114 C CA . GLU A 1 278 ? -23.052 10.945 -3.566 1.00 98.38 278 GLU A CA 1
ATOM 2115 C C . GLU A 1 278 ? -21.657 11.562 -3.387 1.00 98.38 278 GLU A C 1
ATOM 2117 O O . GLU A 1 278 ? -20.853 11.524 -4.316 1.00 98.38 278 GLU A O 1
ATOM 2122 N N . ILE A 1 279 ? -21.338 12.057 -2.186 1.00 98.44 279 ILE A N 1
ATOM 2123 C CA . ILE A 1 279 ? -20.024 12.647 -1.882 1.00 98.44 279 ILE A CA 1
ATOM 2124 C C . ILE A 1 279 ? -18.909 11.592 -1.954 1.00 98.44 279 ILE A C 1
ATOM 2126 O O . ILE A 1 279 ? -17.847 11.856 -2.516 1.00 98.44 279 ILE A O 1
ATOM 2130 N N . LEU A 1 280 ? -19.147 10.384 -1.434 1.00 97.81 280 LEU A N 1
ATOM 2131 C CA . LEU A 1 280 ? -18.173 9.293 -1.486 1.00 97.81 280 LEU A CA 1
ATOM 2132 C C . LEU A 1 280 ? -17.854 8.880 -2.932 1.00 97.81 280 LEU A C 1
ATOM 2134 O O . LEU A 1 280 ? -16.706 8.574 -3.250 1.00 97.81 280 LEU A O 1
ATOM 2138 N N . ALA A 1 281 ? -18.847 8.908 -3.825 1.00 97.94 281 ALA A N 1
ATOM 2139 C CA . ALA A 1 281 ? -18.624 8.644 -5.244 1.00 97.94 281 ALA A CA 1
ATOM 2140 C C . ALA A 1 281 ? -17.732 9.717 -5.900 1.00 97.94 281 ALA A C 1
ATOM 2142 O O . ALA A 1 281 ? -16.867 9.373 -6.706 1.00 97.94 281 ALA A O 1
ATOM 2143 N N . ASP A 1 282 ? -17.898 10.993 -5.529 1.00 97.75 282 ASP A N 1
ATOM 2144 C CA . ASP A 1 282 ? -17.025 12.082 -5.989 1.00 97.75 282 ASP A CA 1
ATOM 2145 C C . ASP A 1 282 ? -15.580 11.901 -5.475 1.00 97.75 282 ASP A C 1
ATOM 2147 O O . ASP A 1 282 ? -14.632 12.129 -6.229 1.00 97.75 282 ASP A O 1
ATOM 2151 N N . ALA A 1 283 ? -15.400 11.449 -4.226 1.00 97.75 283 ALA A N 1
ATOM 2152 C CA . ALA A 1 283 ? -14.083 11.137 -3.657 1.00 97.75 283 ALA A CA 1
ATOM 2153 C C . ALA A 1 283 ? -13.363 10.032 -4.453 1.00 97.75 283 ALA A C 1
ATOM 2155 O O . ALA A 1 283 ? -12.196 10.176 -4.811 1.00 97.75 283 ALA A O 1
ATOM 2156 N N . GLN A 1 284 ? -14.076 8.952 -4.792 1.00 96.38 284 GLN A N 1
ATOM 2157 C CA . GLN A 1 284 ? -13.539 7.854 -5.604 1.00 96.38 284 GLN A CA 1
ATOM 2158 C C . GLN A 1 284 ? -13.130 8.315 -7.011 1.00 96.38 284 GLN A C 1
ATOM 2160 O O . GLN A 1 284 ? -12.090 7.891 -7.509 1.00 96.38 284 GLN A O 1
ATOM 2165 N N . GLU A 1 285 ? -13.911 9.202 -7.642 1.00 97.50 285 GLU A N 1
ATOM 2166 C CA . GLU A 1 285 ? -13.559 9.780 -8.948 1.00 97.50 285 GLU A CA 1
ATOM 2167 C C . GLU A 1 285 ? -12.293 10.654 -8.868 1.00 97.50 285 GLU A C 1
ATOM 2169 O O . GLU A 1 285 ? -11.515 10.704 -9.820 1.00 97.50 285 GLU A O 1
ATOM 2174 N N . LEU A 1 286 ? -12.079 11.368 -7.758 1.00 98.12 286 LEU A N 1
ATOM 2175 C CA . LEU A 1 286 ? -10.864 12.162 -7.543 1.00 98.12 286 LEU A CA 1
ATOM 2176 C C . LEU A 1 286 ? -9.638 11.283 -7.294 1.00 98.12 286 LEU A C 1
ATOM 2178 O O . LEU A 1 286 ? -8.599 11.552 -7.887 1.00 98.12 286 LEU A O 1
ATOM 2182 N N . LEU A 1 287 ? -9.772 10.210 -6.510 1.00 97.12 287 LEU A N 1
ATOM 2183 C CA . LEU A 1 287 ? -8.690 9.243 -6.306 1.00 97.12 287 LEU A CA 1
ATOM 2184 C C . LEU A 1 287 ? -8.263 8.578 -7.624 1.00 97.12 287 LEU A C 1
ATOM 2186 O O . LEU A 1 287 ? -7.071 8.438 -7.870 1.00 97.12 287 LEU A O 1
ATOM 2190 N N . GLU A 1 288 ? -9.214 8.207 -8.490 1.00 95.38 288 GLU A N 1
ATOM 2191 C CA . GLU A 1 288 ? -8.905 7.661 -9.824 1.00 95.38 288 GLU A CA 1
ATOM 2192 C C . GLU A 1 288 ? -8.101 8.671 -10.661 1.00 95.38 288 GLU A C 1
ATOM 2194 O O . GLU A 1 288 ? -7.105 8.307 -11.275 1.00 95.38 288 GLU A O 1
ATOM 2199 N N . LYS A 1 289 ? -8.465 9.962 -10.621 1.00 96.69 289 LYS A N 1
ATOM 2200 C CA . LYS A 1 289 ? -7.698 11.020 -11.305 1.00 96.69 289 LYS A CA 1
ATOM 2201 C C . LYS A 1 289 ? -6.318 11.247 -10.701 1.00 96.69 289 LYS A C 1
ATOM 2203 O O . LYS A 1 289 ? -5.402 11.560 -11.446 1.00 96.69 289 LYS A O 1
ATOM 2208 N N . ALA A 1 290 ? -6.183 11.128 -9.382 1.00 96.62 290 ALA A N 1
ATOM 2209 C CA . ALA A 1 290 ? -4.892 11.226 -8.712 1.00 96.62 290 ALA A CA 1
ATOM 2210 C C . ALA A 1 290 ? -3.956 10.099 -9.171 1.00 96.62 290 ALA A C 1
ATOM 2212 O O . ALA A 1 290 ? -2.799 10.349 -9.478 1.00 96.62 290 ALA A O 1
ATOM 2213 N N . GLN A 1 291 ? -4.478 8.874 -9.283 1.00 92.00 291 GLN A N 1
ATOM 2214 C CA . GLN A 1 291 ? -3.733 7.722 -9.797 1.00 92.00 291 GLN A CA 1
ATOM 2215 C C . GLN A 1 291 ? -3.350 7.896 -11.271 1.00 92.00 291 GLN A C 1
ATOM 2217 O O . GLN A 1 291 ? -2.201 7.657 -11.617 1.00 92.00 291 GLN A O 1
ATOM 2222 N N . ASP A 1 292 ? -4.277 8.367 -12.115 1.00 91.62 292 ASP A N 1
ATOM 2223 C CA . ASP A 1 292 ? -3.980 8.674 -13.520 1.00 91.62 292 ASP A CA 1
ATOM 2224 C C . ASP A 1 292 ? -2.881 9.752 -13.648 1.00 91.62 292 ASP A C 1
ATOM 2226 O O . ASP A 1 292 ? -2.007 9.626 -14.497 1.00 91.62 292 ASP A O 1
ATOM 2230 N N . ALA A 1 293 ? -2.911 10.801 -12.813 1.00 94.88 293 ALA A N 1
ATOM 2231 C CA . ALA A 1 293 ? -1.892 11.858 -12.806 1.00 94.88 293 ALA A CA 1
ATOM 2232 C C . ALA A 1 293 ? -0.526 11.343 -12.326 1.00 94.88 293 ALA A C 1
ATOM 2234 O O . ALA A 1 293 ? 0.495 11.671 -12.921 1.00 94.88 293 ALA A O 1
ATOM 2235 N N . PHE A 1 294 ? -0.520 10.488 -11.301 1.00 92.81 294 PHE A N 1
ATOM 2236 C CA . PHE A 1 294 ? 0.690 9.837 -10.803 1.00 92.81 294 PHE A CA 1
ATOM 2237 C C . PHE A 1 294 ? 1.332 8.944 -11.872 1.00 92.81 294 PHE A C 1
ATOM 2239 O O . PHE A 1 294 ? 2.543 8.973 -12.053 1.00 92.81 294 PHE A O 1
ATOM 2246 N N . ASP A 1 295 ? 0.523 8.182 -12.614 1.00 84.81 295 ASP A N 1
ATOM 2247 C CA . ASP A 1 295 ? 0.991 7.336 -13.719 1.00 84.81 295 ASP A CA 1
ATOM 2248 C C . ASP A 1 295 ? 1.512 8.150 -14.928 1.00 84.81 295 ASP A C 1
ATOM 2250 O O . ASP A 1 295 ? 2.269 7.614 -15.741 1.00 84.81 295 ASP A O 1
ATOM 2254 N N . ASP A 1 296 ? 1.096 9.415 -15.061 1.00 90.06 296 ASP A N 1
ATOM 2255 C CA . ASP A 1 296 ? 1.546 10.373 -16.083 1.00 90.06 296 ASP A CA 1
ATOM 2256 C C . ASP A 1 296 ? 2.754 11.230 -15.607 1.00 90.06 296 ASP A C 1
ATOM 2258 O O . ASP A 1 296 ? 3.127 12.183 -16.300 1.00 90.06 296 ASP A O 1
ATOM 2262 N N . ASP A 1 297 ? 3.361 10.893 -14.458 1.00 88.12 297 ASP A N 1
ATOM 2263 C CA . ASP A 1 297 ? 4.465 11.609 -13.789 1.00 88.12 297 ASP A CA 1
ATOM 2264 C C . ASP A 1 297 ? 4.132 13.082 -13.428 1.00 88.12 297 ASP A C 1
ATOM 2266 O O . ASP A 1 297 ? 5.012 13.938 -13.335 1.00 88.12 297 ASP A O 1
ATOM 2270 N N . ASP A 1 298 ? 2.846 13.411 -13.236 1.00 95.88 298 ASP A N 1
ATOM 2271 C CA . ASP A 1 298 ? 2.377 14.728 -12.770 1.00 95.88 298 ASP A CA 1
ATOM 2272 C C . ASP A 1 298 ? 2.107 14.678 -11.255 1.00 95.88 298 ASP A C 1
ATOM 2274 O O . ASP A 1 298 ? 0.959 14.636 -10.798 1.00 95.88 298 ASP A O 1
ATOM 2278 N N . PHE A 1 299 ? 3.188 14.599 -10.469 1.00 94.50 299 PHE A N 1
ATOM 2279 C CA . PHE A 1 299 ? 3.135 14.361 -9.020 1.00 94.50 299 PHE A CA 1
ATOM 2280 C C . PHE A 1 299 ? 2.425 15.482 -8.247 1.00 94.50 299 PHE A C 1
ATOM 2282 O O . PHE A 1 299 ? 1.602 15.188 -7.380 1.00 94.50 299 PHE A O 1
ATOM 2289 N N . ASP A 1 300 ? 2.641 16.744 -8.631 1.00 95.69 300 ASP A N 1
ATOM 2290 C CA . ASP A 1 300 ? 1.917 17.902 -8.087 1.00 95.69 300 ASP A CA 1
ATOM 2291 C C . ASP A 1 300 ? 0.390 17.743 -8.263 1.00 95.69 300 ASP A C 1
ATOM 2293 O O . ASP A 1 300 ? -0.387 17.927 -7.322 1.00 95.69 300 ASP A O 1
ATOM 2297 N N . GLU A 1 301 ? -0.078 17.399 -9.477 1.00 96.25 301 GLU A N 1
ATOM 2298 C CA . GLU A 1 301 ? -1.513 17.203 -9.726 1.00 96.25 301 GLU A CA 1
ATOM 2299 C C . GLU A 1 301 ? -2.044 15.959 -8.998 1.00 96.25 301 GLU A C 1
ATOM 2301 O O . GLU A 1 301 ? -3.177 15.975 -8.504 1.00 96.25 301 GLU A O 1
ATOM 2306 N N . ALA A 1 302 ? -1.241 14.900 -8.899 1.00 96.38 302 ALA A N 1
ATOM 2307 C CA . ALA A 1 302 ? -1.585 13.691 -8.165 1.00 96.38 302 ALA A CA 1
ATOM 2308 C C . ALA A 1 302 ? -1.797 13.962 -6.665 1.00 96.38 302 ALA A C 1
ATOM 2310 O O . ALA A 1 302 ? -2.826 13.547 -6.120 1.00 96.38 302 ALA A O 1
ATOM 2311 N N . GLU A 1 303 ? -0.885 14.696 -6.021 1.00 97.25 303 GLU A N 1
ATOM 2312 C CA . GLU A 1 303 ? -1.000 15.115 -4.620 1.00 97.25 303 GLU A CA 1
ATOM 2313 C C . GLU A 1 303 ? -2.263 15.963 -4.406 1.00 97.25 303 GLU A C 1
ATOM 2315 O O . GLU A 1 303 ? -3.128 15.592 -3.609 1.00 97.25 303 GLU A O 1
ATOM 2320 N N . ASP A 1 304 ? -2.444 17.028 -5.198 1.00 98.00 304 ASP A N 1
ATOM 2321 C CA . ASP A 1 304 ? -3.609 17.922 -5.122 1.00 98.00 304 ASP A CA 1
ATOM 2322 C C . ASP A 1 304 ? -4.937 17.146 -5.258 1.00 98.00 304 ASP A C 1
ATOM 2324 O O . ASP A 1 304 ? -5.917 17.392 -4.545 1.00 98.00 304 ASP A O 1
ATOM 2328 N N . LYS A 1 305 ? -5.016 16.207 -6.212 1.00 97.94 305 LYS A N 1
ATOM 2329 C CA . LYS A 1 305 ? -6.217 15.385 -6.448 1.00 97.94 305 LYS A CA 1
ATOM 2330 C C . LYS A 1 305 ? -6.467 14.405 -5.307 1.00 97.94 305 LYS A C 1
ATOM 2332 O O . LYS A 1 305 ? -7.631 14.163 -4.976 1.00 97.94 305 LYS A O 1
ATOM 2337 N N . ALA A 1 306 ? -5.411 13.853 -4.718 1.00 97.56 306 ALA A N 1
ATOM 2338 C CA . ALA A 1 306 ? -5.516 12.963 -3.576 1.00 97.56 306 ALA A CA 1
ATOM 2339 C C . ALA A 1 306 ? -5.983 13.709 -2.317 1.00 97.56 306 ALA A C 1
ATOM 2341 O O . ALA A 1 306 ? -6.924 13.254 -1.669 1.00 97.56 306 ALA A O 1
ATOM 2342 N N . GLU A 1 307 ? -5.431 14.886 -2.014 1.00 98.06 307 GLU A N 1
ATOM 2343 C CA . GLU A 1 307 ? -5.897 15.712 -0.892 1.00 98.06 307 GLU A CA 1
ATOM 2344 C C . GLU A 1 307 ? -7.378 16.109 -1.048 1.00 98.06 307 GLU A C 1
ATOM 2346 O O . GLU A 1 307 ? -8.160 16.018 -0.097 1.00 98.06 307 GLU A O 1
ATOM 2351 N N . GLU A 1 308 ? -7.805 16.489 -2.263 1.00 98.06 308 GLU A N 1
ATOM 2352 C CA . GLU A 1 308 ? -9.220 16.765 -2.563 1.00 98.06 308 GLU A CA 1
ATOM 2353 C C . GLU A 1 308 ? -10.106 15.522 -2.342 1.00 98.06 308 GLU A C 1
ATOM 2355 O O . GLU A 1 308 ? -11.248 15.644 -1.886 1.00 98.06 308 GLU A O 1
ATOM 2360 N N . ALA A 1 309 ? -9.604 14.326 -2.668 1.00 97.94 309 ALA A N 1
ATOM 2361 C CA . ALA A 1 309 ? -10.310 13.068 -2.441 1.00 97.94 309 ALA A CA 1
ATOM 2362 C C . ALA A 1 309 ? -10.433 12.739 -0.941 1.00 97.94 309 ALA A C 1
ATOM 2364 O O . ALA A 1 309 ? -11.506 12.321 -0.502 1.00 97.94 309 ALA A O 1
ATOM 2365 N N . GLU A 1 310 ? -9.378 12.974 -0.154 1.00 98.19 310 GLU A N 1
ATOM 2366 C CA . GLU A 1 310 ? -9.389 12.825 1.307 1.00 98.19 310 GLU A CA 1
ATOM 2367 C C . GLU A 1 310 ? -10.423 13.763 1.953 1.00 98.19 310 GLU A C 1
ATOM 2369 O O . GLU A 1 310 ? -11.282 13.304 2.707 1.00 98.19 310 GLU A O 1
ATOM 2374 N N . GLU A 1 311 ? -10.436 15.052 1.583 1.00 98.25 311 GLU A N 1
ATOM 2375 C CA . GLU A 1 311 ? -11.426 16.019 2.091 1.00 98.25 311 GLU A CA 1
ATOM 2376 C C . GLU A 1 311 ? -12.864 15.583 1.756 1.00 98.25 311 GLU A C 1
ATOM 2378 O O . GLU A 1 311 ? -13.777 15.713 2.575 1.00 98.25 311 GLU A O 1
ATOM 2383 N N . LYS A 1 312 ? -13.088 15.026 0.558 1.00 98.25 312 LYS A N 1
ATOM 2384 C CA . LYS A 1 312 ? -14.404 14.506 0.158 1.00 98.25 312 LYS A CA 1
ATOM 2385 C C . LYS A 1 312 ? -14.818 13.282 0.971 1.00 98.25 312 LYS A C 1
ATOM 2387 O O . LYS A 1 312 ? -15.997 13.160 1.299 1.00 98.25 312 LYS A O 1
ATOM 2392 N N . ALA A 1 313 ? -13.889 12.395 1.313 1.00 97.94 313 ALA A N 1
ATOM 2393 C CA . ALA A 1 313 ? -14.186 11.256 2.177 1.00 97.94 313 ALA A CA 1
ATOM 2394 C C . ALA A 1 313 ? -14.627 11.712 3.580 1.00 97.94 313 ALA A C 1
ATOM 2396 O O . ALA A 1 313 ? -15.642 11.229 4.089 1.00 97.94 313 ALA A O 1
ATOM 2397 N N . ASP A 1 314 ? -13.942 12.702 4.156 1.00 97.94 314 ASP A N 1
ATOM 2398 C CA . ASP A 1 314 ? -14.319 13.305 5.440 1.00 97.94 314 ASP A CA 1
ATOM 2399 C C . ASP A 1 314 ? -15.701 13.986 5.376 1.00 97.94 314 ASP A C 1
ATOM 2401 O O . ASP A 1 314 ? -16.556 13.752 6.238 1.00 97.94 314 ASP A O 1
ATOM 2405 N N . ASP A 1 315 ? -15.967 14.764 4.316 1.00 98.06 315 ASP A N 1
ATOM 2406 C CA . ASP A 1 315 ? -17.275 15.391 4.063 1.00 98.06 315 ASP A CA 1
ATOM 2407 C C . ASP A 1 315 ? -18.407 14.341 4.005 1.00 98.06 315 ASP A C 1
ATOM 2409 O O . ASP A 1 315 ? -19.523 14.589 4.475 1.00 98.06 315 ASP A O 1
ATOM 2413 N N . ALA A 1 316 ? -18.139 13.162 3.428 1.00 97.75 316 ALA A N 1
ATOM 2414 C CA . ALA A 1 316 ? -19.116 12.080 3.335 1.00 97.75 316 ALA A CA 1
ATOM 2415 C C . ALA A 1 316 ? -19.477 11.515 4.718 1.00 97.75 316 ALA A C 1
ATOM 2417 O O . ALA A 1 316 ? -20.652 11.240 4.976 1.00 97.75 316 ALA A O 1
ATOM 2418 N N . VAL A 1 317 ? -18.505 11.380 5.627 1.00 98.00 317 VAL A N 1
ATOM 2419 C CA . VAL A 1 317 ? -18.747 10.935 7.011 1.00 98.00 317 VAL A CA 1
ATOM 2420 C C . VAL A 1 317 ? -19.568 11.970 7.780 1.00 98.00 317 VAL A C 1
ATOM 2422 O O . VAL A 1 317 ? -20.548 11.612 8.440 1.00 98.00 317 VAL A O 1
ATOM 2425 N N . ASP A 1 318 ? -19.228 13.254 7.654 1.00 97.62 318 ASP A N 1
ATOM 2426 C CA . ASP A 1 318 ? -19.960 14.350 8.299 1.00 97.62 318 ASP A CA 1
ATOM 2427 C C . ASP A 1 318 ? -21.425 14.420 7.825 1.00 97.62 318 ASP A C 1
ATOM 2429 O O . ASP A 1 318 ? -22.332 14.669 8.628 1.00 97.62 318 ASP A O 1
ATOM 2433 N N . ALA A 1 319 ? -21.688 14.129 6.546 1.00 97.31 319 ALA A N 1
ATOM 2434 C CA . ALA A 1 319 ? -23.036 14.115 5.973 1.00 97.31 319 ALA A CA 1
ATOM 2435 C C . ALA A 1 319 ? -23.965 13.044 6.584 1.00 97.31 319 ALA A C 1
ATOM 2437 O O . ALA A 1 319 ? -25.187 13.176 6.512 1.00 97.31 319 ALA A O 1
ATOM 2438 N N . ILE A 1 320 ? -23.424 12.005 7.231 1.00 96.25 320 ILE A N 1
ATOM 2439 C CA . ILE A 1 320 ? -24.215 10.985 7.943 1.00 96.25 320 ILE A CA 1
ATOM 2440 C C . ILE A 1 320 ? -24.826 11.548 9.243 1.00 96.25 320 ILE A C 1
ATOM 2442 O O . ILE A 1 320 ? -25.829 11.021 9.747 1.00 96.25 320 ILE A O 1
ATOM 2446 N N . GLU A 1 321 ? -24.204 12.567 9.849 1.00 88.62 321 GLU A N 1
ATOM 2447 C CA . GLU A 1 321 ? -24.574 13.066 11.180 1.00 88.62 321 GLU A CA 1
ATOM 2448 C C . GLU A 1 321 ? -25.720 14.099 11.193 1.00 88.62 321 GLU A C 1
ATOM 2450 O O . GLU A 1 321 ? -26.265 14.373 12.274 1.00 88.62 321 GLU A O 1
ATOM 2455 N N . ASP A 1 322 ? -26.103 14.648 10.035 1.00 78.94 322 ASP A N 1
ATOM 2456 C CA . ASP A 1 322 ? -27.058 15.769 9.897 1.00 78.94 322 ASP A CA 1
ATOM 2457 C C . ASP A 1 322 ? -28.546 15.338 9.782 1.00 78.94 322 ASP A C 1
ATOM 2459 O O . ASP A 1 322 ? -29.426 16.036 10.363 1.00 78.94 322 ASP A O 1
#

Sequence (322 aa):
MIQSFKIFFTNRIVVALLTIMLGAGIILAPFAFPRIAAAQTTGQTANEVKIARLEALLEQLIALLKEWRPQVDWDKIRADNANETNKGSKQSASSAITNAQNEIDKAETALAEEIGGRDTGDAESLIADAKAKLTEAQDAFDDADYGTAKELAKEAKEIANDARHEIDGECVEDDDDEDGDDEANDDDEEDDEDEGNDDDDEDDDGEDANNDDTDECDDEDEDEECSALDEDDDCDDEDEDEDQAQEAITSAQNAIDEAEDEVNTADGDGRDVDEAEEILADAQELLEKAQDAFDDDDFDEAEDKAEEAEEKADDAVDAIED

Secondary structure (DSSP, 8-state):
-HHHHHHHHHHHHHHHHHHHHHHTT----------------TT--HHHHHHHHHHHHHHHHHHHHHHHTTTS-HHHHHHHHHHHHHHHHHHHHHHHHHHHHHHHHHHHHHHHH--S----HHHHHHHHHHHHHHHHHHHHHHTT-HHHHHHHHHHHHHHHHHHHHHHHT----------------------------------------------------------S-S----SS-HHHHHHHHHHHHHHHHHHHHHHHHHHHHHHHTT---HHHHHHHHHHHHHHHHHHHHHHTT-HHHHHHHHHHHHHHHHHHHHHT--